Protein AF-A0A1Q7WZ15-F1 (afdb_monomer)

Sequence (185 aa):
MDFEGLIRQTSESVRSALEAAQRRAEEIVQEAEAEAERIRAAAEAKARERLDQVRQALEQLEAGLGGKSTPPESNPEPKAEPEQRKPEVPEPKPAPAKQAHGELSTDELIERVKEGGASSTPEVEPAAQNSNDGPRDDAGAARLVAMKLALDGTARDEARKQLAADYHVADLDSLLDEVYAKAGR

Solvent-accessible surface area (backbone atoms only — not comparable to full-atom values): 11686 Å² total; per-residue (Å²): 138,62,69,69,60,53,53,53,53,49,53,54,50,52,51,53,49,52,54,52,50,50,52,51,52,53,50,50,51,53,51,51,50,54,48,52,51,52,53,50,53,52,51,51,52,52,52,50,53,52,53,51,52,51,50,54,52,48,5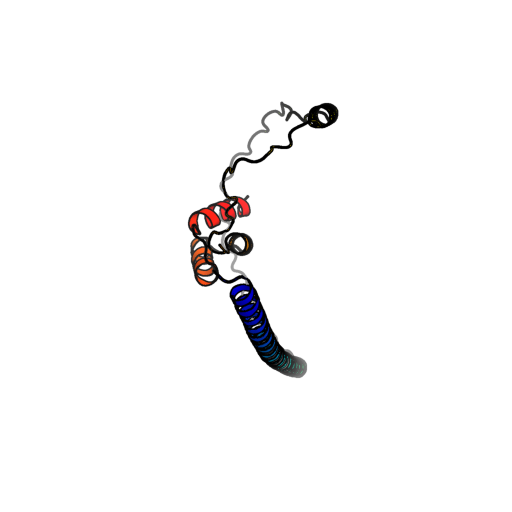3,52,50,52,50,54,70,71,42,76,88,70,78,83,87,72,80,76,74,80,76,82,71,80,84,76,78,76,80,84,74,80,80,80,75,86,75,82,92,80,80,80,80,82,71,76,50,74,67,61,57,53,51,54,58,66,72,68,72,74,88,80,87,81,80,94,73,94,75,72,81,86,66,81,79,55,79,88,56,38,48,68,61,45,50,55,52,48,41,50,38,41,71,73,66,51,52,71,73,57,50,49,56,54,40,66,74,78,37,60,48,97,59,57,68,62,54,49,52,58,39,46,64,58,60,76,104

Secondary structure (DSSP, 8-state):
--HHHHHHHHHHHHHHHHHHHHHHHHHHHHHHHHHHHHHHHHHHHHHHHHHHHHHHHHHHHHHHHHS---------------------PPPPPPPP---------HHHHHHHHHHT-S--PPPP---------S---THHHHHHHHHHHHHTT--HHHHHHHHHHH---TTHHHHHHHHHHHHT-

pLDDT: mean 77.71, std 20.61, range [39.16, 98.5]

Foldseek 3Di:
DDPVVVVVVVVVVVVVVVVVVVVVVVVVVVVVVVVVVVVVVVVVVVVVVVVVVVVVVVVVVVVVVVPPDDDPPDDPDPDPDDDPDDDDDDDDDDDDDDDDDPPPDPVNVVVVVVVPPDDDDDDDDDDDDPPPVDPPFCLVVLLVQLLVCLLVVHDLVVSLVVCVVPTHHPDSPVSNVVNNVVNVD

Radius of gyration: 33.64 Å; Cα contacts (8 Å, |Δi|>4): 49; chains: 1; bounding box: 71×44×101 Å

Structure (mmCIF, N/CA/C/O backbone):
data_AF-A0A1Q7WZ15-F1
#
_entry.id   AF-A0A1Q7WZ15-F1
#
loop_
_atom_site.group_PDB
_atom_site.id
_atom_site.type_symbol
_atom_site.label_atom_id
_atom_site.label_alt_id
_atom_site.label_comp_id
_atom_site.label_asym_id
_atom_site.label_entity_id
_atom_site.label_seq_id
_atom_site.pdbx_PDB_ins_code
_atom_site.Cartn_x
_atom_site.Cartn_y
_atom_site.Cartn_z
_atom_site.occupancy
_atom_site.B_iso_or_equiv
_atom_site.auth_seq_id
_atom_site.auth_comp_id
_atom_site.auth_asym_id
_atom_site.auth_atom_id
_atom_site.pdbx_PDB_model_num
ATOM 1 N N . MET A 1 1 ? 23.895 -4.781 -45.446 1.00 61.78 1 MET A N 1
ATOM 2 C CA . MET A 1 1 ? 23.121 -4.379 -44.254 1.00 61.78 1 MET A CA 1
ATOM 3 C C . MET A 1 1 ? 22.365 -3.142 -44.671 1.00 61.78 1 MET A C 1
ATOM 5 O O . MET A 1 1 ? 22.993 -2.107 -44.863 1.00 61.78 1 MET A O 1
ATOM 9 N N . ASP A 1 2 ? 21.068 -3.286 -44.921 1.00 87.75 2 ASP A N 1
ATOM 10 C CA . ASP A 1 2 ? 20.270 -2.251 -45.578 1.00 87.75 2 ASP A CA 1
ATOM 11 C C . ASP A 1 2 ? 19.627 -1.346 -44.525 1.00 87.75 2 ASP A C 1
ATOM 13 O O . ASP A 1 2 ? 18.864 -1.795 -43.669 1.00 87.75 2 ASP A O 1
ATOM 17 N N . PHE A 1 3 ? 19.968 -0.059 -44.573 1.00 85.25 3 PHE A N 1
ATOM 18 C CA . PHE A 1 3 ? 19.572 0.940 -43.576 1.00 85.25 3 PHE A CA 1
ATOM 19 C C . PHE A 1 3 ? 18.046 1.127 -43.489 1.00 85.25 3 PHE A C 1
ATOM 21 O O . PHE A 1 3 ? 17.495 1.287 -42.401 1.00 85.25 3 PHE A O 1
ATOM 28 N N . GLU A 1 4 ? 17.344 1.019 -44.618 1.00 90.50 4 GLU A N 1
ATOM 29 C CA . GLU A 1 4 ? 15.880 1.120 -44.672 1.00 90.50 4 GLU A CA 1
ATOM 30 C C . GLU A 1 4 ? 15.175 -0.038 -43.945 1.00 90.50 4 GLU A C 1
ATOM 32 O O . GLU A 1 4 ? 14.156 0.172 -43.283 1.00 90.50 4 GLU A O 1
ATOM 37 N N . GLY A 1 5 ? 15.741 -1.250 -43.997 1.00 92.62 5 GLY A N 1
ATOM 38 C CA . GLY A 1 5 ? 15.208 -2.408 -43.274 1.00 92.62 5 GLY A CA 1
ATOM 39 C C . GLY A 1 5 ? 15.290 -2.228 -41.759 1.00 92.62 5 GLY A C 1
ATOM 40 O O . GLY A 1 5 ? 14.339 -2.542 -41.040 1.00 92.62 5 GLY A O 1
ATOM 41 N N . LEU A 1 6 ? 16.388 -1.638 -41.278 1.00 92.75 6 LEU A N 1
ATOM 42 C CA . LEU A 1 6 ? 16.602 -1.395 -39.853 1.00 92.75 6 LEU A CA 1
ATOM 43 C C . LEU A 1 6 ? 15.626 -0.350 -39.293 1.00 92.75 6 LEU A C 1
ATOM 45 O O . LEU A 1 6 ? 15.086 -0.536 -38.201 1.00 92.75 6 LEU A O 1
ATOM 49 N N . ILE A 1 7 ? 15.347 0.722 -40.044 1.00 94.94 7 ILE A N 1
ATOM 50 C CA . ILE A 1 7 ? 14.369 1.747 -39.639 1.00 94.94 7 ILE A CA 1
ATOM 51 C C . ILE A 1 7 ? 12.967 1.142 -39.532 1.00 94.94 7 ILE A C 1
ATOM 53 O O . ILE A 1 7 ? 12.250 1.404 -38.560 1.00 94.94 7 ILE A O 1
ATOM 57 N N . ARG A 1 8 ? 12.574 0.302 -40.497 1.00 95.50 8 ARG A N 1
ATOM 58 C CA . ARG A 1 8 ? 11.264 -0.359 -40.480 1.00 95.50 8 ARG A CA 1
ATOM 59 C C . ARG A 1 8 ? 11.121 -1.302 -39.286 1.00 95.50 8 ARG A C 1
ATOM 61 O O . ARG A 1 8 ? 10.153 -1.184 -38.539 1.00 95.50 8 ARG A O 1
ATOM 68 N N . GLN A 1 9 ? 12.117 -2.153 -39.052 1.00 95.19 9 GLN A N 1
ATOM 69 C CA . GLN A 1 9 ? 12.139 -3.073 -37.913 1.00 95.19 9 GLN A CA 1
ATOM 70 C C . GLN A 1 9 ? 12.111 -2.333 -36.569 1.00 95.19 9 GLN A C 1
ATOM 72 O O . GLN A 1 9 ? 11.401 -2.732 -35.645 1.00 95.19 9 GLN A O 1
ATOM 77 N N . THR A 1 10 ? 12.850 -1.228 -36.460 1.00 96.00 10 THR A N 1
ATOM 78 C CA . THR A 1 10 ? 12.851 -0.395 -35.251 1.00 96.00 10 THR A CA 1
ATOM 79 C C . THR A 1 10 ? 11.476 0.234 -35.024 1.00 96.00 10 THR A C 1
ATOM 81 O O . THR A 1 10 ? 10.965 0.198 -33.909 1.00 96.00 10 THR A O 1
ATOM 84 N N . SER A 1 11 ? 10.829 0.740 -36.076 1.00 96.69 11 SER A N 1
ATOM 85 C CA . SER A 1 11 ? 9.486 1.333 -35.981 1.00 96.69 11 SER A CA 1
ATOM 86 C C . SER A 1 11 ? 8.430 0.309 -35.553 1.00 96.69 11 SER A C 1
ATOM 88 O O . SER A 1 11 ? 7.577 0.605 -34.716 1.00 96.69 11 SER A O 1
ATOM 90 N N . GLU A 1 12 ? 8.509 -0.910 -36.089 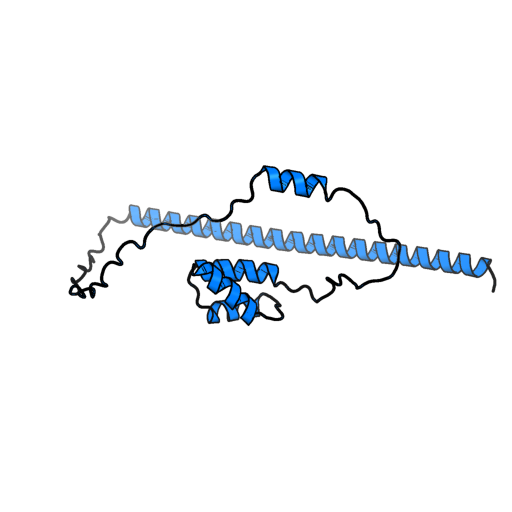1.00 97.00 12 GLU A N 1
ATOM 91 C CA . GLU A 1 12 ? 7.651 -2.032 -35.692 1.00 97.00 12 GLU A CA 1
ATOM 92 C C . GLU A 1 12 ? 7.902 -2.438 -34.231 1.00 97.00 12 GLU A C 1
ATOM 94 O O . GLU A 1 12 ? 6.951 -2.645 -33.477 1.00 97.00 12 GLU A O 1
ATOM 99 N N . SER A 1 13 ? 9.165 -2.449 -33.797 1.00 96.25 13 SER A N 1
ATOM 100 C CA . SER A 1 13 ? 9.537 -2.756 -32.410 1.00 96.25 13 SER A CA 1
ATOM 101 C C . SER A 1 13 ? 9.022 -1.700 -31.428 1.00 96.25 13 SER A C 1
ATOM 103 O O . SER A 1 13 ? 8.471 -2.049 -30.387 1.00 96.25 13 SER A O 1
ATOM 105 N N . VAL A 1 14 ? 9.132 -0.410 -31.769 1.00 97.81 14 VAL A N 1
ATOM 106 C CA . VAL A 1 14 ? 8.598 0.690 -30.948 1.00 97.81 14 VAL A CA 1
ATOM 107 C C . VAL A 1 14 ? 7.074 0.617 -30.867 1.00 97.81 14 VAL A C 1
ATOM 109 O O . VAL A 1 14 ? 6.519 0.758 -29.779 1.00 97.81 14 VAL A O 1
ATOM 112 N N . ARG A 1 15 ? 6.385 0.340 -31.983 1.00 97.38 15 ARG A N 1
ATOM 113 C CA . ARG A 1 15 ? 4.924 0.163 -31.979 1.00 97.38 15 ARG A CA 1
ATOM 114 C C . ARG A 1 15 ? 4.506 -1.006 -31.087 1.00 97.38 15 ARG A C 1
ATOM 116 O O . ARG A 1 15 ? 3.631 -0.837 -30.245 1.00 97.38 15 ARG A O 1
ATOM 123 N N . SER A 1 16 ? 5.165 -2.157 -31.217 1.00 97.88 16 SER A N 1
ATOM 124 C CA . SER A 1 16 ? 4.883 -3.322 -30.373 1.00 97.88 16 SER A CA 1
ATOM 125 C C . SER A 1 16 ? 5.146 -3.043 -28.891 1.00 97.88 16 SER A C 1
ATOM 127 O O . SER A 1 16 ? 4.374 -3.493 -28.045 1.00 97.88 16 SER A O 1
ATOM 129 N N . ALA A 1 17 ? 6.208 -2.303 -28.565 1.00 97.81 17 ALA A N 1
ATOM 130 C CA . ALA A 1 17 ? 6.515 -1.928 -27.189 1.00 97.81 17 ALA A CA 1
ATOM 131 C C . ALA A 1 17 ? 5.449 -0.990 -26.600 1.00 97.81 17 ALA A C 1
ATOM 133 O O . ALA A 1 17 ? 5.054 -1.174 -25.452 1.00 97.81 17 ALA A O 1
ATOM 134 N N . LEU A 1 18 ? 4.950 -0.029 -27.386 1.00 97.94 18 LEU A N 1
ATOM 135 C CA . LEU A 1 18 ? 3.866 0.871 -26.980 1.00 97.94 18 LEU A CA 1
ATOM 136 C C . LEU A 1 18 ? 2.557 0.115 -26.731 1.00 97.94 18 LEU A C 1
ATOM 138 O O . LEU A 1 18 ? 1.923 0.331 -25.704 1.00 97.94 18 LEU A O 1
ATOM 142 N N . GLU A 1 19 ? 2.179 -0.811 -27.614 1.00 98.06 19 GLU A N 1
ATOM 143 C CA . GLU A 1 19 ? 0.979 -1.638 -27.427 1.00 98.06 19 GLU A CA 1
ATOM 144 C C . GLU A 1 19 ? 1.087 -2.528 -26.179 1.00 98.06 19 GLU A C 1
ATOM 146 O O . GLU A 1 19 ? 0.133 -2.647 -25.410 1.00 98.06 19 GLU A O 1
ATOM 151 N N . ALA A 1 20 ? 2.260 -3.121 -25.938 1.00 97.56 20 ALA A N 1
ATOM 152 C CA . ALA A 1 20 ? 2.508 -3.911 -24.736 1.00 97.56 20 ALA A CA 1
ATOM 153 C C . ALA A 1 20 ? 2.482 -3.050 -23.463 1.00 97.56 20 ALA A C 1
ATOM 155 O O . ALA A 1 20 ? 1.929 -3.469 -22.446 1.00 97.56 20 ALA A O 1
ATOM 156 N N . ALA A 1 21 ? 3.055 -1.845 -23.513 1.00 97.56 21 ALA A N 1
ATOM 157 C CA . ALA A 1 21 ? 3.029 -0.902 -22.402 1.00 97.56 21 ALA A CA 1
ATOM 158 C C . ALA A 1 21 ? 1.601 -0.435 -22.089 1.00 97.56 21 ALA A C 1
ATOM 160 O O . ALA A 1 21 ? 1.227 -0.384 -20.921 1.00 97.56 21 ALA A O 1
ATOM 161 N N . GLN A 1 22 ? 0.791 -0.157 -23.115 1.00 98.00 22 GLN A N 1
ATOM 162 C CA . GLN A 1 22 ? -0.604 0.238 -22.942 1.00 98.00 22 GLN A CA 1
ATOM 163 C C . GLN A 1 22 ? -1.431 -0.881 -22.299 1.00 98.00 22 GLN A C 1
ATOM 165 O O . GLN A 1 22 ? -2.118 -0.625 -21.316 1.00 98.00 22 GLN A O 1
ATOM 170 N N . ARG A 1 23 ? -1.315 -2.125 -22.785 1.00 98.25 23 ARG A N 1
ATOM 171 C CA . ARG A 1 23 ? -2.022 -3.268 -22.178 1.00 98.25 23 ARG A CA 1
ATOM 172 C C . ARG A 1 23 ? -1.654 -3.454 -20.712 1.00 98.25 23 ARG A C 1
ATOM 174 O O . ARG A 1 23 ? -2.535 -3.605 -19.879 1.00 98.25 23 ARG A O 1
ATOM 181 N N . ARG A 1 24 ? -0.363 -3.366 -20.383 1.00 97.69 24 ARG A N 1
ATOM 182 C CA . ARG A 1 24 ? 0.087 -3.438 -18.986 1.00 97.69 24 ARG A CA 1
ATOM 183 C C . ARG A 1 24 ? -0.463 -2.298 -18.140 1.00 97.69 24 ARG A C 1
ATOM 185 O O . ARG A 1 24 ? -0.822 -2.523 -16.994 1.00 97.69 24 ARG A O 1
ATOM 192 N N . ALA A 1 25 ? -0.524 -1.081 -18.676 1.00 98.12 25 ALA A N 1
ATOM 193 C CA . ALA A 1 25 ? -1.105 0.045 -17.953 1.00 98.12 25 ALA A CA 1
ATOM 194 C C . ALA A 1 25 ? -2.599 -0.183 -17.669 1.00 98.12 25 ALA A C 1
ATOM 196 O O . ALA A 1 25 ? -3.048 0.063 -16.554 1.00 98.12 25 ALA A O 1
ATOM 197 N N . GLU A 1 26 ? -3.348 -0.698 -18.645 1.00 98.25 26 GLU A N 1
ATOM 198 C CA . GLU A 1 26 ? -4.762 -1.050 -18.482 1.00 98.25 26 GLU A CA 1
ATOM 199 C C . GLU A 1 26 ? -4.959 -2.170 -17.449 1.00 98.25 26 GLU A C 1
ATOM 201 O O . GLU A 1 26 ? -5.846 -2.068 -16.606 1.00 98.25 26 GLU A O 1
ATOM 206 N N . GLU A 1 27 ? -4.108 -3.198 -17.462 1.00 98.31 27 GLU A N 1
ATOM 207 C CA . GLU A 1 27 ? -4.112 -4.275 -16.463 1.00 98.31 27 GLU A CA 1
ATOM 208 C C . GLU A 1 27 ? -3.846 -3.742 -15.049 1.00 98.31 27 GLU A C 1
ATOM 210 O O . GLU A 1 27 ? -4.591 -4.064 -14.127 1.00 98.31 27 GLU A O 1
ATOM 215 N N . ILE A 1 28 ? -2.842 -2.873 -14.882 1.00 98.38 28 ILE A N 1
ATOM 216 C CA . ILE A 1 28 ? -2.510 -2.266 -13.584 1.00 98.38 28 ILE A CA 1
ATOM 217 C C . ILE A 1 28 ? -3.679 -1.432 -13.056 1.00 98.38 28 ILE A C 1
ATOM 219 O O . ILE A 1 28 ? -3.994 -1.502 -11.870 1.00 98.38 28 ILE A O 1
ATOM 223 N N . VAL A 1 29 ? -4.329 -0.640 -13.915 1.00 98.44 29 VAL A N 1
ATOM 224 C CA . VAL A 1 29 ? -5.491 0.163 -13.506 1.00 98.44 29 VAL A CA 1
ATOM 225 C C . VAL A 1 29 ? -6.642 -0.742 -13.075 1.00 98.44 29 VAL A C 1
ATOM 227 O O . VAL A 1 29 ? -7.203 -0.524 -12.006 1.00 98.44 29 VAL A O 1
ATOM 230 N N . GLN A 1 30 ? -6.952 -1.787 -13.845 1.00 98.38 30 GLN A N 1
ATOM 231 C CA . GLN A 1 30 ? -8.015 -2.734 -13.492 1.00 98.38 30 GLN A CA 1
ATOM 232 C C . GLN A 1 30 ? -7.729 -3.465 -12.176 1.00 98.38 30 GLN A C 1
ATOM 234 O O . GLN A 1 30 ? -8.629 -3.637 -11.353 1.00 98.38 30 GLN A O 1
ATOM 239 N N . GLU A 1 31 ? -6.484 -3.886 -11.955 1.00 98.12 31 GLU A N 1
ATOM 240 C CA . GLU A 1 31 ? -6.075 -4.532 -10.708 1.00 98.12 31 GLU A CA 1
ATOM 241 C C . GLU A 1 31 ? -6.195 -3.574 -9.519 1.00 98.12 31 GLU A C 1
ATOM 243 O O . GLU A 1 31 ? -6.790 -3.932 -8.500 1.00 98.12 31 GLU A O 1
ATOM 248 N N . ALA A 1 32 ? -5.712 -2.339 -9.670 1.00 98.31 32 ALA A N 1
ATOM 249 C CA . ALA A 1 32 ? -5.789 -1.317 -8.633 1.00 98.31 32 ALA A CA 1
ATOM 250 C C . ALA A 1 32 ? -7.240 -0.944 -8.290 1.00 98.31 32 ALA A C 1
ATOM 252 O O . ALA A 1 32 ? -7.570 -0.765 -7.117 1.00 98.31 32 ALA A O 1
ATOM 253 N N . GLU A 1 33 ? -8.122 -0.849 -9.286 1.00 98.38 33 GLU A N 1
ATOM 254 C CA . GLU A 1 33 ? -9.552 -0.608 -9.073 1.00 98.38 33 GLU A CA 1
ATOM 255 C C . GLU A 1 33 ? -10.205 -1.771 -8.319 1.00 98.38 33 GLU A C 1
ATOM 257 O O . GLU A 1 33 ? -10.870 -1.553 -7.303 1.00 98.38 33 GLU A O 1
ATOM 262 N N . ALA A 1 34 ? -9.952 -3.011 -8.744 1.00 98.44 34 ALA A N 1
ATOM 263 C CA . ALA A 1 34 ? -10.471 -4.195 -8.068 1.00 98.44 34 ALA A CA 1
ATOM 264 C C . ALA A 1 34 ? -9.960 -4.306 -6.620 1.00 98.44 34 ALA A C 1
ATOM 266 O O . ALA A 1 34 ? -10.704 -4.695 -5.716 1.00 98.44 34 ALA A O 1
ATOM 267 N N . GLU A 1 35 ? -8.698 -3.962 -6.369 1.00 98.25 35 GLU A N 1
ATOM 268 C CA . GLU A 1 35 ? -8.135 -3.929 -5.022 1.00 98.25 35 GLU A CA 1
ATOM 269 C C . GLU A 1 35 ? -8.759 -2.814 -4.173 1.00 98.25 35 GLU A C 1
ATOM 271 O O . GLU A 1 35 ? -9.164 -3.062 -3.033 1.00 98.25 35 GLU A O 1
ATOM 276 N N . ALA A 1 36 ? -8.921 -1.611 -4.727 1.00 98.31 36 ALA A N 1
ATOM 277 C CA . ALA A 1 36 ? -9.569 -0.497 -4.042 1.00 98.31 36 ALA A CA 1
ATOM 278 C C . ALA A 1 36 ? -11.012 -0.838 -3.637 1.00 98.31 36 ALA A C 1
ATOM 280 O O . ALA A 1 36 ? -11.431 -0.532 -2.514 1.00 98.31 36 ALA A O 1
ATOM 281 N N . GLU A 1 37 ? -11.760 -1.520 -4.507 1.00 98.50 37 GLU A N 1
ATOM 282 C CA . GLU A 1 37 ? -13.099 -2.023 -4.194 1.00 98.50 37 GLU A CA 1
ATOM 283 C C . GLU A 1 37 ? -13.077 -3.040 -3.050 1.00 98.50 37 GLU A C 1
ATOM 285 O O . GLU A 1 37 ? -13.878 -2.933 -2.117 1.00 98.50 37 GLU A O 1
ATOM 290 N N . ARG A 1 38 ? -12.129 -3.987 -3.057 1.00 98.31 38 ARG A N 1
ATOM 291 C CA . ARG A 1 38 ? -11.975 -4.968 -1.968 1.00 98.31 38 ARG A CA 1
ATOM 292 C C . ARG A 1 38 ? -11.656 -4.295 -0.638 1.00 98.31 38 ARG A C 1
ATOM 294 O O . ARG A 1 38 ? -12.259 -4.641 0.378 1.00 98.31 38 ARG A O 1
ATOM 301 N N . ILE A 1 39 ? -10.740 -3.327 -0.633 1.00 98.44 39 ILE A N 1
ATOM 302 C CA . ILE A 1 39 ? -10.366 -2.582 0.574 1.00 98.44 39 ILE A CA 1
ATOM 303 C C . ILE A 1 39 ? -11.569 -1.801 1.100 1.00 98.44 39 ILE A C 1
ATOM 305 O O . ILE A 1 39 ? -11.859 -1.867 2.296 1.00 98.44 39 ILE A O 1
ATOM 309 N N . ARG A 1 40 ? -12.303 -1.104 0.221 1.00 98.25 40 ARG A N 1
ATOM 310 C CA . ARG A 1 40 ? -13.512 -0.370 0.609 1.00 98.25 40 ARG A CA 1
ATOM 311 C C . ARG A 1 40 ? -14.556 -1.310 1.204 1.00 98.25 40 ARG A C 1
ATOM 313 O O . ARG A 1 40 ? -15.037 -1.049 2.303 1.00 98.25 40 ARG A O 1
ATOM 320 N N . ALA A 1 41 ? -14.861 -2.419 0.535 1.00 98.44 41 ALA A N 1
ATOM 321 C CA . ALA A 1 41 ? -15.838 -3.392 1.017 1.00 98.44 41 ALA A CA 1
ATOM 322 C C . ALA A 1 41 ? -15.444 -3.971 2.388 1.00 98.44 41 ALA A C 1
ATOM 324 O O . ALA A 1 41 ? -16.276 -4.060 3.292 1.00 98.44 41 ALA A O 1
ATOM 325 N N . ALA A 1 42 ? -14.165 -4.306 2.581 1.00 98.25 42 ALA A N 1
ATOM 326 C CA . ALA A 1 42 ? -13.659 -4.803 3.857 1.00 98.25 42 ALA A CA 1
ATOM 327 C C . ALA A 1 42 ? -13.714 -3.737 4.965 1.00 98.25 42 ALA A C 1
ATOM 329 O O . ALA A 1 42 ? -14.064 -4.046 6.106 1.00 98.25 42 ALA A O 1
ATOM 330 N N . ALA A 1 43 ? -13.385 -2.483 4.646 1.00 98.25 43 ALA A N 1
ATOM 331 C CA . ALA A 1 43 ? -13.471 -1.370 5.586 1.00 98.25 43 ALA A CA 1
ATOM 332 C C . ALA A 1 43 ? -14.923 -1.097 6.001 1.00 98.25 43 ALA A C 1
ATOM 334 O O . ALA A 1 43 ? -15.201 -0.941 7.190 1.00 98.25 43 ALA A O 1
ATOM 335 N N . GLU A 1 44 ? -15.859 -1.109 5.051 1.00 98.50 44 GLU A N 1
ATOM 336 C CA . GLU A 1 44 ? -17.287 -0.951 5.324 1.00 98.50 44 GLU A CA 1
ATOM 337 C C . GLU A 1 44 ? -17.839 -2.095 6.180 1.00 98.50 44 GLU A C 1
ATOM 339 O O . GLU A 1 44 ? -18.589 -1.844 7.124 1.00 98.50 44 GLU A O 1
ATOM 344 N N . ALA A 1 45 ? -17.444 -3.340 5.905 1.00 98.31 45 ALA A N 1
ATOM 345 C CA . ALA A 1 45 ? -17.837 -4.488 6.718 1.00 98.31 45 ALA A CA 1
ATOM 346 C C . ALA A 1 45 ? -17.360 -4.339 8.173 1.00 98.31 45 ALA A C 1
ATOM 348 O O . ALA A 1 45 ? -18.159 -4.467 9.100 1.00 98.31 45 ALA A O 1
ATOM 349 N N . LYS A 1 46 ? -16.088 -3.971 8.375 1.00 98.38 46 LYS A N 1
ATOM 350 C CA . LYS A 1 46 ? -15.530 -3.705 9.712 1.00 98.38 46 LYS A CA 1
ATOM 351 C C . LYS A 1 46 ? -16.224 -2.533 10.406 1.00 98.38 46 LYS A C 1
ATOM 353 O O . LYS A 1 46 ? -16.473 -2.592 11.606 1.00 98.38 46 LYS A O 1
ATOM 358 N N . ALA A 1 47 ? -16.551 -1.468 9.675 1.00 98.19 47 ALA A N 1
ATOM 359 C CA . ALA A 1 47 ? -17.272 -0.326 10.232 1.00 98.19 47 ALA A CA 1
ATOM 360 C C . ALA A 1 47 ? -18.670 -0.732 10.724 1.00 98.19 47 ALA A C 1
ATOM 362 O O . ALA A 1 47 ? -19.071 -0.332 11.816 1.00 98.19 47 ALA A O 1
ATOM 363 N N . ARG A 1 48 ? -19.386 -1.567 9.961 1.00 98.44 48 ARG A N 1
ATOM 364 C CA . ARG A 1 48 ? -20.689 -2.113 10.373 1.00 98.44 48 ARG A CA 1
ATOM 365 C C . ARG A 1 48 ? -20.565 -2.980 11.621 1.00 98.44 48 ARG A C 1
ATOM 367 O O . ARG A 1 48 ? -21.295 -2.748 12.576 1.00 98.44 48 ARG A O 1
ATOM 374 N N . GLU A 1 49 ? -19.585 -3.879 11.658 1.00 98.38 49 GLU A N 1
ATOM 375 C CA . GLU A 1 49 ? -19.318 -4.713 12.835 1.00 98.38 49 GLU A CA 1
ATOM 376 C C . GLU A 1 49 ? -19.062 -3.862 14.090 1.00 98.38 49 GLU A C 1
ATOM 378 O O . GLU A 1 49 ? -19.634 -4.117 15.147 1.00 98.38 49 GLU A O 1
ATOM 383 N N . ARG A 1 50 ? -18.255 -2.799 13.974 1.00 98.19 50 ARG A N 1
ATOM 384 C CA . ARG A 1 50 ? -18.004 -1.865 15.082 1.00 98.19 50 ARG A CA 1
ATOM 385 C C . ARG A 1 50 ? -19.276 -1.166 15.553 1.00 98.19 50 ARG A C 1
ATOM 387 O O . ARG A 1 50 ? -19.467 -1.023 16.757 1.00 98.19 50 ARG A O 1
ATOM 394 N N . LEU A 1 51 ? -20.141 -0.736 14.635 1.00 98.31 51 LEU A N 1
ATOM 395 C CA . LEU A 1 51 ? -21.419 -0.119 14.997 1.00 98.31 51 LEU A CA 1
ATOM 396 C C . LEU A 1 51 ? -22.333 -1.105 15.731 1.00 98.31 51 LEU A C 1
ATOM 398 O O . LEU A 1 51 ? -22.978 -0.721 16.705 1.00 98.31 51 LEU A O 1
ATOM 402 N N . ASP A 1 52 ? -22.356 -2.367 15.309 1.00 98.25 52 ASP A N 1
ATOM 403 C CA . ASP A 1 52 ? -23.154 -3.401 15.967 1.00 98.25 52 ASP A CA 1
ATOM 404 C C . ASP A 1 52 ? -22.600 -3.746 17.358 1.00 98.25 52 ASP A C 1
ATOM 406 O O . ASP A 1 52 ? -23.371 -3.838 18.313 1.00 98.25 52 ASP A O 1
ATOM 410 N N . GLN A 1 53 ? -21.274 -3.810 17.524 1.00 97.75 53 GLN A N 1
ATOM 411 C CA . GLN A 1 53 ? -20.630 -3.947 18.839 1.00 97.75 53 GLN A CA 1
ATOM 412 C C . GLN A 1 53 ? -20.991 -2.786 19.777 1.00 97.75 53 GLN A C 1
ATOM 414 O O . GLN A 1 53 ? -21.306 -3.006 20.946 1.00 97.75 53 GLN A O 1
ATOM 419 N N . VAL A 1 54 ? -20.970 -1.545 19.276 1.00 98.31 54 VAL A N 1
ATOM 420 C CA . VAL A 1 54 ? -21.331 -0.358 20.069 1.00 98.31 54 VAL A CA 1
ATOM 421 C C . VAL A 1 54 ? -22.800 -0.402 20.488 1.00 98.31 54 VAL A C 1
ATOM 423 O O . VAL A 1 54 ? -23.104 -0.108 21.642 1.00 98.31 54 VAL A O 1
ATOM 426 N N . ARG A 1 55 ? -23.708 -0.807 19.590 1.00 97.81 55 ARG A N 1
ATOM 427 C CA . ARG A 1 55 ? -25.131 -0.989 19.924 1.00 97.81 55 ARG A CA 1
ATOM 428 C C . ARG A 1 55 ? -25.322 -2.032 21.020 1.00 97.81 55 ARG A C 1
ATOM 430 O O . ARG A 1 55 ? -25.984 -1.746 22.009 1.00 97.81 55 ARG A O 1
ATOM 437 N N . GLN A 1 56 ? -24.681 -3.192 20.894 1.00 97.69 56 GLN A N 1
ATOM 438 C CA . GLN A 1 56 ? -24.748 -4.247 21.909 1.00 97.69 56 GLN A CA 1
ATOM 439 C C . GLN A 1 56 ? -24.188 -3.793 23.262 1.00 97.69 56 GLN A C 1
ATOM 441 O O . GLN A 1 56 ? -24.756 -4.112 24.304 1.00 97.69 56 GLN A O 1
ATOM 446 N N . ALA A 1 57 ? -23.079 -3.051 23.264 1.00 97.12 57 ALA A N 1
ATOM 447 C CA . ALA A 1 57 ? -22.501 -2.511 24.490 1.00 97.12 57 ALA A CA 1
ATOM 448 C C . ALA A 1 57 ? -23.432 -1.484 25.156 1.00 97.12 57 ALA A C 1
ATOM 450 O O . ALA A 1 57 ? -23.555 -1.473 26.381 1.00 97.12 57 ALA A O 1
ATOM 451 N N . LEU A 1 58 ? -24.114 -0.654 24.359 1.00 97.00 58 LEU A N 1
ATOM 452 C CA . LEU A 1 58 ? -25.105 0.294 24.860 1.00 97.00 58 LEU A CA 1
ATOM 453 C C . LEU A 1 58 ? -26.304 -0.431 25.482 1.00 97.00 58 LEU A C 1
ATOM 455 O O . LEU A 1 58 ? -26.664 -0.121 26.611 1.00 97.00 58 LEU A O 1
ATOM 459 N N . GLU A 1 59 ? -26.859 -1.437 24.803 1.00 95.81 59 GLU A N 1
ATOM 460 C CA . GLU A 1 59 ? -27.964 -2.252 25.329 1.00 95.81 59 GLU A CA 1
ATOM 461 C C . GLU A 1 59 ? -27.587 -2.948 26.649 1.00 95.81 59 GLU A C 1
ATOM 463 O O . GLU A 1 59 ? -28.379 -2.973 27.591 1.00 95.81 59 GLU A O 1
ATOM 468 N N . GLN A 1 60 ? -26.361 -3.472 26.760 1.00 94.69 60 GLN A N 1
ATOM 469 C CA . GLN A 1 60 ? -25.856 -4.068 28.003 1.00 94.69 60 GLN A CA 1
ATOM 470 C C . GLN A 1 60 ? -25.731 -3.041 29.133 1.00 94.69 60 GLN A C 1
ATOM 472 O O . GLN A 1 60 ? -26.071 -3.345 30.278 1.00 94.69 60 GLN A O 1
ATOM 477 N N . LEU A 1 61 ? -25.262 -1.829 28.827 1.00 95.06 61 LEU A N 1
ATOM 478 C CA . LEU A 1 61 ? -25.158 -0.752 29.807 1.00 95.06 61 LEU A CA 1
ATOM 479 C C . LEU A 1 61 ? -26.543 -0.278 30.260 1.00 95.06 61 LEU A C 1
ATOM 481 O O . LEU A 1 61 ? -26.765 -0.111 31.456 1.00 95.06 61 LEU A O 1
ATOM 485 N N . GLU A 1 62 ? -27.488 -0.112 29.336 1.00 91.62 62 GLU A N 1
ATOM 486 C CA . GLU A 1 62 ? -28.878 0.238 29.644 1.00 91.62 62 GLU A CA 1
ATOM 487 C C . GLU A 1 62 ? -29.555 -0.844 30.495 1.00 91.62 62 GLU A C 1
ATOM 489 O O . GLU A 1 62 ? -30.203 -0.529 31.496 1.00 91.62 62 GLU A O 1
ATOM 494 N N . ALA A 1 63 ? -29.343 -2.122 30.171 1.00 91.00 63 ALA A N 1
ATOM 495 C CA . ALA A 1 63 ? -29.828 -3.238 30.976 1.00 91.00 63 ALA A CA 1
ATOM 496 C C . ALA A 1 63 ? -29.183 -3.271 32.373 1.00 91.00 63 ALA A C 1
ATOM 498 O O . ALA A 1 63 ? -29.875 -3.514 33.362 1.00 91.00 63 ALA A O 1
ATOM 499 N N . GLY A 1 64 ? -27.881 -2.983 32.476 1.00 88.06 64 GLY A N 1
ATOM 500 C CA . GLY A 1 64 ? -27.153 -2.898 33.746 1.00 88.06 64 GLY A CA 1
ATOM 501 C C . GLY A 1 64 ? -27.537 -1.690 34.606 1.00 88.06 64 GLY A C 1
ATOM 502 O O . GLY A 1 64 ? -27.481 -1.770 35.828 1.00 88.06 64 GLY A O 1
ATOM 503 N N . LEU A 1 65 ? -27.968 -0.585 33.992 1.00 82.81 65 LEU A N 1
ATOM 504 C CA . LEU A 1 65 ? -28.483 0.601 34.686 1.00 82.81 65 LEU A CA 1
ATOM 505 C C . LEU A 1 65 ? -29.960 0.442 35.092 1.00 82.81 65 LEU A C 1
ATOM 507 O O . LEU A 1 65 ? -30.382 0.997 36.106 1.00 82.81 65 LEU A O 1
ATOM 511 N N . GLY A 1 66 ? -30.749 -0.315 34.319 1.00 71.31 66 GLY A N 1
ATOM 512 C CA . GLY A 1 66 ? -32.148 -0.646 34.624 1.00 71.31 66 GLY A CA 1
ATOM 513 C C . GLY A 1 66 ? -32.312 -1.814 35.606 1.00 71.31 66 GLY A C 1
ATOM 514 O O . GLY A 1 66 ? -33.319 -1.906 36.315 1.00 71.31 66 GLY A O 1
ATOM 515 N N . GLY A 1 67 ? -31.316 -2.696 35.689 1.00 59.47 67 GLY A N 1
ATOM 516 C CA . GLY A 1 67 ? -31.208 -3.747 36.692 1.00 59.47 67 GLY A CA 1
ATOM 517 C C . GLY A 1 67 ? -30.572 -3.200 37.963 1.00 59.47 67 GLY A C 1
ATOM 518 O O . GLY A 1 67 ? -29.367 -3.011 38.011 1.00 59.47 67 GLY A O 1
ATOM 519 N N . LYS A 1 68 ? -31.392 -2.944 38.989 1.00 52.84 68 LYS A N 1
ATOM 520 C CA . LYS A 1 68 ? -30.994 -2.569 40.361 1.00 52.84 68 LYS A CA 1
ATOM 521 C C . LYS A 1 68 ? -29.581 -3.059 40.709 1.00 52.84 68 LYS A C 1
ATOM 523 O O . LYS A 1 68 ? -29.382 -4.262 40.852 1.00 52.84 68 LYS A O 1
ATOM 528 N N . SER A 1 69 ? -28.649 -2.122 40.885 1.00 49.81 69 SER A N 1
ATOM 529 C CA . SER A 1 69 ? -27.292 -2.367 41.368 1.00 49.81 69 SER A CA 1
ATOM 530 C C . SER A 1 69 ? -27.314 -3.224 42.635 1.00 49.81 69 SER A C 1
ATOM 532 O O . SER A 1 69 ? -27.496 -2.715 43.738 1.00 49.81 69 SER A O 1
ATOM 534 N N . THR A 1 70 ? -27.120 -4.529 42.492 1.00 50.94 70 THR A N 1
ATOM 535 C CA . THR A 1 70 ? -26.574 -5.361 43.560 1.00 50.94 70 THR A CA 1
ATOM 536 C C . THR A 1 70 ? -25.070 -5.416 43.325 1.00 50.94 70 THR A C 1
ATOM 538 O O . THR A 1 70 ? -24.647 -5.997 42.322 1.00 50.94 70 THR A O 1
ATOM 541 N N . PRO A 1 71 ? -24.256 -4.786 44.186 1.00 51.81 71 PRO A N 1
ATOM 542 C CA . PRO A 1 71 ? -22.810 -4.918 44.113 1.00 51.81 71 PRO A CA 1
ATOM 543 C C . PRO A 1 71 ? -22.432 -6.399 44.249 1.00 51.81 71 PRO A C 1
ATOM 545 O O . PRO A 1 71 ? -22.922 -7.051 45.175 1.00 51.81 71 PRO A O 1
ATOM 548 N N . PRO A 1 72 ? -21.563 -6.956 43.390 1.00 51.44 72 PRO A N 1
ATOM 549 C CA . PRO A 1 72 ? -20.837 -8.155 43.762 1.00 51.44 72 PRO A CA 1
ATOM 550 C C . PRO A 1 72 ? -19.894 -7.773 44.910 1.00 51.44 72 PRO A C 1
ATOM 552 O O . PRO A 1 72 ? -18.836 -7.180 44.710 1.00 51.44 72 PRO A O 1
ATOM 555 N N . GLU A 1 73 ? -20.316 -8.068 46.138 1.00 53.41 73 GLU A N 1
ATOM 556 C CA . GLU A 1 73 ? -19.458 -8.060 47.316 1.00 53.41 73 GLU A CA 1
ATOM 557 C C . GLU A 1 73 ? -18.429 -9.182 47.148 1.00 53.41 73 GLU A C 1
ATOM 559 O O . GLU A 1 73 ? -18.665 -10.354 47.427 1.00 53.41 73 GLU A O 1
ATOM 564 N N . SER A 1 74 ? -17.290 -8.833 46.568 1.00 51.84 74 SER A N 1
ATOM 565 C CA . SER A 1 74 ? -16.069 -9.631 46.590 1.00 51.84 74 SER A CA 1
ATOM 566 C C . SER A 1 74 ? -14.907 -8.656 46.549 1.00 51.84 74 SER A C 1
ATOM 568 O O . SER A 1 74 ? -14.257 -8.454 45.529 1.00 51.84 74 SER A O 1
ATOM 570 N N . ASN A 1 75 ? -14.706 -8.000 47.688 1.00 48.66 75 ASN A N 1
ATOM 571 C CA . ASN A 1 75 ? -13.424 -7.438 48.067 1.00 48.66 75 ASN A CA 1
ATOM 572 C C . ASN A 1 75 ? -12.591 -8.605 48.620 1.00 48.66 75 ASN A C 1
ATOM 574 O O . ASN A 1 75 ? -12.838 -9.009 49.759 1.00 48.66 75 ASN A O 1
ATOM 578 N N . PRO A 1 76 ? -11.657 -9.208 47.864 1.00 55.47 76 PRO A N 1
ATOM 579 C CA . PRO A 1 76 ? -10.640 -10.005 48.513 1.00 55.47 76 PRO A CA 1
ATOM 580 C C . PRO A 1 76 ? -9.758 -9.013 49.271 1.00 55.47 76 PRO A C 1
ATOM 582 O O . PRO A 1 76 ? -8.995 -8.261 48.667 1.00 55.47 76 PRO A O 1
ATOM 585 N N . GLU A 1 77 ? -9.898 -8.984 50.596 1.00 52.09 77 GLU A N 1
ATOM 586 C CA . GLU A 1 77 ? -8.904 -8.374 51.472 1.00 52.09 77 GLU A CA 1
ATOM 587 C C . GLU A 1 77 ? -7.513 -8.829 51.000 1.00 52.09 77 GLU A C 1
ATOM 589 O O . GLU A 1 77 ? -7.257 -10.041 50.946 1.00 52.09 77 GLU A O 1
ATOM 594 N N . PRO A 1 78 ? -6.604 -7.911 50.624 1.00 53.81 78 PRO A N 1
ATOM 595 C CA . PRO A 1 78 ? -5.233 -8.291 50.368 1.00 53.81 78 PRO A CA 1
ATOM 596 C C . PRO A 1 78 ? -4.662 -8.772 51.699 1.00 53.81 78 PRO A C 1
ATOM 598 O O . PRO A 1 78 ? -4.379 -7.982 52.600 1.00 53.81 78 PRO A O 1
ATOM 601 N N . LYS A 1 79 ? -4.538 -10.097 51.838 1.00 51.09 79 LYS A N 1
ATOM 602 C CA . LYS A 1 79 ? -3.728 -10.727 52.878 1.00 51.09 79 LYS A CA 1
ATOM 603 C C . LYS A 1 79 ? -2.367 -10.045 52.841 1.00 51.09 79 LYS A C 1
ATOM 605 O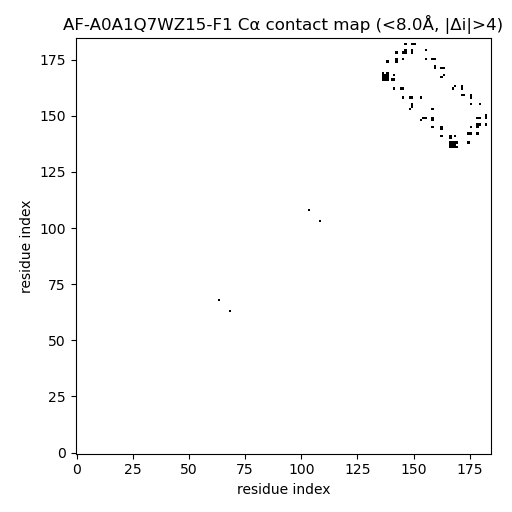 O . LYS A 1 79 ? -1.647 -10.166 51.855 1.00 51.09 79 LYS A O 1
ATOM 610 N N . ALA A 1 80 ? -2.060 -9.319 53.910 1.00 49.56 80 ALA A N 1
ATOM 611 C CA . ALA A 1 80 ? -0.745 -8.774 54.171 1.00 49.56 80 ALA A CA 1
ATOM 612 C C . ALA A 1 80 ? 0.271 -9.924 54.138 1.00 49.56 80 ALA A C 1
ATOM 614 O O . ALA A 1 80 ? 0.362 -10.725 55.070 1.00 49.56 80 ALA A O 1
ATOM 615 N N . GLU A 1 81 ? 0.979 -10.037 53.020 1.00 51.09 81 GLU A N 1
ATOM 616 C CA . GLU A 1 81 ? 2.141 -10.898 52.887 1.00 51.09 81 GLU A CA 1
ATOM 617 C C . GLU A 1 81 ? 3.305 -10.221 53.637 1.00 51.09 81 GLU A C 1
ATOM 619 O O . GLU A 1 81 ? 3.457 -8.998 53.540 1.00 51.09 81 GLU A O 1
ATOM 624 N N . PRO A 1 82 ? 4.078 -10.952 54.459 1.00 52.62 82 PRO A N 1
ATOM 625 C CA . PRO A 1 82 ? 5.044 -10.351 55.372 1.00 52.62 82 PRO A CA 1
ATOM 626 C C . PRO A 1 82 ? 6.134 -9.594 54.614 1.00 52.62 82 PRO A C 1
ATOM 628 O O . PRO A 1 82 ? 6.665 -10.097 53.625 1.00 52.62 82 PRO A O 1
ATOM 631 N N . GLU A 1 83 ? 6.508 -8.417 55.123 1.00 50.94 83 GLU A N 1
ATOM 632 C CA . GLU A 1 83 ? 7.641 -7.622 54.651 1.00 50.94 83 GLU A CA 1
ATOM 633 C C . GLU A 1 83 ? 8.897 -8.494 54.477 1.00 50.94 83 GLU A C 1
ATOM 635 O O . GLU A 1 83 ? 9.571 -8.866 55.444 1.00 50.94 83 GLU A O 1
ATOM 640 N N . GLN A 1 84 ? 9.252 -8.798 53.226 1.00 48.94 84 GLN A N 1
ATOM 641 C CA . GLN A 1 84 ? 10.610 -9.211 52.902 1.00 48.94 84 GLN A CA 1
ATOM 642 C C . GLN A 1 84 ? 11.532 -8.044 53.254 1.00 48.94 84 GLN A C 1
ATOM 644 O O . GLN A 1 84 ? 11.544 -7.008 52.588 1.00 48.94 84 GLN A O 1
ATOM 649 N N . ARG A 1 85 ? 12.304 -8.209 54.331 1.00 50.22 85 ARG A N 1
ATOM 650 C CA . ARG A 1 85 ? 13.402 -7.308 54.679 1.00 50.22 85 ARG A CA 1
ATOM 651 C C . ARG A 1 85 ? 14.329 -7.175 53.472 1.00 50.22 85 ARG A C 1
ATOM 653 O O . ARG A 1 85 ? 15.002 -8.134 53.099 1.00 50.22 85 ARG A O 1
ATOM 660 N N . LYS A 1 86 ? 14.383 -5.975 52.893 1.00 51.81 86 LYS A N 1
ATOM 661 C CA . LYS A 1 86 ? 15.461 -5.562 51.991 1.00 51.81 86 LYS A CA 1
ATOM 662 C C . LYS A 1 86 ? 16.805 -5.789 52.704 1.00 51.81 86 LYS A C 1
ATOM 664 O O . LYS A 1 86 ? 16.949 -5.321 53.834 1.00 51.81 86 LYS A O 1
ATOM 669 N N . PRO A 1 87 ? 17.798 -6.449 52.087 1.00 56.81 87 PRO A N 1
ATOM 670 C CA . PRO A 1 87 ? 19.175 -6.245 52.500 1.00 56.81 87 PRO A CA 1
ATOM 671 C C . PRO A 1 87 ? 19.547 -4.787 52.197 1.00 56.81 87 PRO A C 1
ATOM 673 O O . PRO A 1 87 ? 19.424 -4.335 51.058 1.00 56.81 87 PRO A O 1
ATOM 676 N N . GLU A 1 88 ? 19.958 -4.041 53.222 1.00 52.19 88 GLU A N 1
ATOM 677 C CA . GLU A 1 88 ? 20.597 -2.735 53.066 1.00 52.19 88 GLU A CA 1
ATOM 678 C C . GLU A 1 88 ? 21.876 -2.919 52.240 1.00 52.19 88 GLU A C 1
ATOM 680 O O . GLU A 1 88 ? 22.860 -3.500 52.699 1.00 52.19 88 GLU A O 1
ATOM 685 N N . VAL A 1 89 ? 21.857 -2.448 50.994 1.00 53.53 89 VAL A N 1
ATOM 686 C CA . VAL A 1 89 ? 23.085 -2.227 50.232 1.00 53.53 89 VAL A CA 1
ATOM 687 C C . VAL A 1 89 ? 23.703 -0.938 50.784 1.00 53.53 89 VAL A C 1
ATOM 689 O O . VAL A 1 89 ? 22.995 0.068 50.855 1.00 53.53 89 VAL A O 1
ATOM 692 N N . PRO A 1 90 ? 24.979 -0.938 51.208 1.00 53.62 90 PRO A N 1
ATOM 693 C CA . PRO A 1 90 ? 25.614 0.246 51.775 1.00 53.62 90 PRO A CA 1
ATOM 694 C C . PRO A 1 90 ? 25.599 1.403 50.766 1.00 53.62 90 PRO A C 1
ATOM 696 O O . PRO A 1 90 ? 25.938 1.212 49.597 1.00 53.62 90 PRO A O 1
ATOM 699 N N . GLU A 1 91 ? 25.220 2.600 51.224 1.00 61.38 91 GLU A N 1
ATOM 700 C CA . GLU A 1 91 ? 25.271 3.827 50.424 1.00 61.38 91 GLU A CA 1
ATOM 701 C C . GLU A 1 91 ? 26.684 4.025 49.843 1.00 61.38 91 GLU A C 1
ATOM 703 O O . GLU A 1 91 ? 27.669 4.043 50.596 1.00 61.38 91 GLU A O 1
ATOM 708 N N . PRO A 1 92 ? 26.838 4.204 48.519 1.00 54.91 92 PRO A N 1
ATOM 709 C CA . PRO A 1 92 ? 28.115 4.611 47.970 1.00 54.91 92 PRO A CA 1
ATOM 710 C C . PRO A 1 92 ? 28.372 6.067 48.377 1.00 54.91 92 PRO A C 1
ATOM 712 O O . PRO A 1 92 ? 27.643 6.984 48.001 1.00 54.91 92 PRO A O 1
ATOM 715 N N . LYS A 1 93 ? 29.441 6.280 49.153 1.00 49.59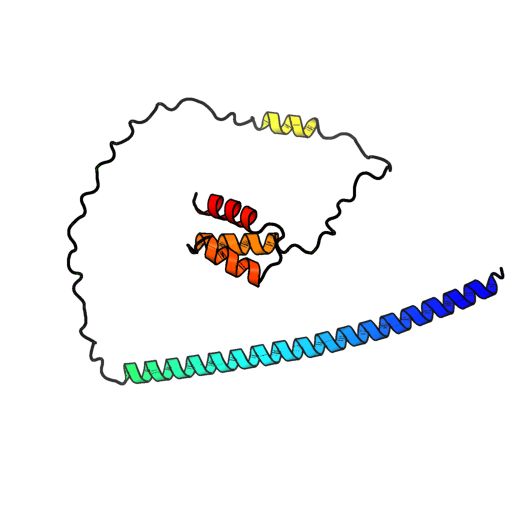 93 LYS A N 1
ATOM 716 C CA . LYS A 1 93 ? 30.042 7.601 49.391 1.00 49.59 93 LYS A CA 1
ATOM 717 C C . LYS A 1 93 ? 30.206 8.355 48.059 1.00 49.59 93 LYS A C 1
ATOM 719 O O . LYS A 1 93 ? 30.667 7.744 47.092 1.00 49.59 93 LYS A O 1
ATOM 724 N N . PRO A 1 94 ? 29.931 9.672 47.999 1.00 51.31 94 PRO A N 1
ATOM 725 C CA . PRO A 1 94 ? 30.158 10.450 46.789 1.00 51.31 94 PRO A CA 1
ATOM 726 C C . PRO A 1 94 ? 31.659 10.472 46.469 1.00 51.31 94 PRO A C 1
ATOM 728 O O . PRO A 1 94 ? 32.470 10.975 47.250 1.00 51.31 94 PRO A O 1
ATOM 731 N N . ALA A 1 95 ? 32.034 9.901 45.325 1.00 55.59 95 ALA A N 1
ATOM 732 C CA . ALA A 1 95 ? 33.368 10.064 44.763 1.00 55.59 95 ALA A CA 1
ATOM 733 C C . ALA A 1 95 ? 33.531 11.509 44.235 1.00 55.59 95 ALA A C 1
ATOM 735 O O . ALA A 1 95 ? 32.569 12.092 43.731 1.00 55.59 95 ALA A O 1
ATOM 736 N N . PRO A 1 96 ? 34.720 12.120 44.373 1.00 48.06 96 PRO A N 1
ATOM 737 C CA . PRO A 1 96 ? 34.940 13.537 44.105 1.00 48.06 96 PRO A CA 1
ATOM 738 C C . PRO A 1 96 ? 34.766 13.879 42.619 1.00 48.06 96 PRO A C 1
ATOM 740 O O . PRO A 1 96 ? 35.399 13.284 41.750 1.00 48.06 96 PRO A O 1
ATOM 743 N N . ALA A 1 97 ? 33.955 14.899 42.337 1.00 54.88 97 ALA A N 1
ATOM 744 C CA . ALA A 1 97 ? 33.829 15.507 41.020 1.00 54.88 97 ALA A CA 1
ATOM 745 C C . ALA A 1 97 ? 35.153 16.152 40.593 1.00 54.88 97 ALA A C 1
ATOM 747 O O . ALA A 1 97 ? 35.487 17.218 41.106 1.00 54.88 97 ALA A O 1
ATOM 748 N N . LYS A 1 98 ? 35.880 15.542 39.647 1.00 49.56 98 LYS A N 1
ATOM 749 C CA . LYS A 1 98 ? 36.856 16.218 38.776 1.00 49.56 98 LYS A CA 1
ATOM 750 C C . LYS A 1 98 ? 37.031 15.438 37.460 1.00 49.56 98 LYS A C 1
ATOM 752 O O . LYS A 1 98 ? 37.643 14.379 37.464 1.00 49.56 98 LYS A O 1
ATOM 757 N N . GLN A 1 99 ? 36.538 15.997 36.353 1.00 42.78 99 GLN A N 1
ATOM 758 C CA . GLN A 1 99 ? 37.321 16.568 35.236 1.00 42.78 99 GLN A CA 1
ATOM 759 C C . GLN A 1 99 ? 36.540 16.496 33.913 1.00 42.78 99 GLN A C 1
ATOM 761 O O . GLN A 1 99 ? 36.387 15.438 33.318 1.00 42.78 99 GLN A O 1
ATOM 766 N N . ALA A 1 100 ? 36.053 17.677 33.517 1.00 47.53 100 ALA A N 1
ATOM 767 C CA . ALA A 1 100 ? 35.875 18.194 32.163 1.00 47.53 100 ALA A CA 1
ATOM 768 C C . ALA A 1 100 ? 35.852 17.163 31.023 1.00 47.53 100 ALA A C 1
ATOM 770 O O . ALA A 1 100 ? 36.891 16.775 30.488 1.00 47.53 100 ALA A O 1
ATOM 771 N N . HIS A 1 101 ? 34.644 16.832 30.569 1.00 43.97 101 HIS A N 1
ATOM 772 C CA . HIS A 1 101 ? 34.460 16.539 29.157 1.00 43.97 101 HIS A CA 1
ATOM 773 C C . HIS A 1 101 ? 34.923 17.774 28.381 1.00 43.97 101 HIS A C 1
ATOM 775 O O . HIS A 1 101 ? 34.460 18.880 28.654 1.00 43.97 101 HIS A O 1
ATOM 781 N N . GLY A 1 102 ? 35.888 17.588 27.483 1.00 53.72 102 GLY A N 1
ATOM 782 C CA . GLY A 1 102 ? 36.288 18.611 26.530 1.00 53.72 102 GLY A CA 1
ATOM 783 C C . GLY A 1 102 ? 35.102 18.931 25.635 1.00 53.72 102 GLY A C 1
ATOM 784 O O . GLY A 1 102 ? 34.852 18.236 24.653 1.00 53.72 102 GLY A O 1
ATOM 785 N N . GLU A 1 103 ? 34.346 19.956 26.007 1.00 54.59 103 GLU A N 1
ATOM 786 C CA . GLU A 1 103 ? 33.506 20.677 25.071 1.00 54.59 103 GLU A CA 1
ATOM 787 C C . GLU A 1 103 ? 34.475 21.361 24.111 1.00 54.59 103 GLU A C 1
ATOM 789 O O . GLU A 1 103 ? 35.177 22.299 24.489 1.00 54.59 103 GLU A O 1
ATOM 794 N N . LEU A 1 104 ? 34.586 20.827 22.893 1.00 62.19 104 LEU A N 1
ATOM 795 C CA . LEU A 1 104 ? 35.200 21.561 21.792 1.00 62.19 104 LEU A CA 1
ATOM 796 C C . LEU A 1 104 ? 34.530 22.934 21.759 1.00 62.19 104 LEU A C 1
ATOM 798 O O . LEU A 1 104 ? 33.297 23.017 21.724 1.00 62.19 104 LEU A O 1
ATOM 802 N N . SER A 1 105 ? 35.327 23.997 21.836 1.00 64.38 105 SER A N 1
ATOM 803 C CA . SER A 1 105 ? 34.769 25.347 21.853 1.00 64.38 105 SER A CA 1
ATOM 804 C C . SER A 1 105 ? 34.046 25.597 20.530 1.00 64.38 105 SER A C 1
ATOM 806 O O . SER A 1 105 ? 34.476 25.126 19.475 1.00 64.38 105 SER A O 1
ATOM 808 N N . THR A 1 106 ? 32.967 26.376 20.558 1.00 72.00 106 THR A N 1
ATOM 809 C CA . THR A 1 106 ? 32.245 26.817 19.354 1.00 72.00 106 THR A CA 1
ATOM 810 C C . THR A 1 106 ? 33.193 27.418 18.305 1.00 72.00 106 THR A C 1
ATOM 812 O O . THR A 1 106 ? 32.960 27.265 17.107 1.00 72.00 106 THR A O 1
ATOM 815 N N . ASP A 1 107 ? 34.301 28.024 18.739 1.00 72.38 107 ASP A N 1
ATOM 816 C CA . ASP A 1 107 ? 35.342 28.554 17.855 1.00 72.38 107 ASP A CA 1
ATOM 817 C C . ASP A 1 107 ? 36.101 27.463 17.067 1.00 72.38 107 ASP A C 1
ATOM 819 O O . ASP A 1 107 ? 36.360 27.647 15.878 1.00 72.38 107 ASP A O 1
ATOM 823 N N . GLU A 1 108 ? 36.368 26.289 17.655 1.00 72.50 108 GLU A N 1
ATOM 824 C CA . GLU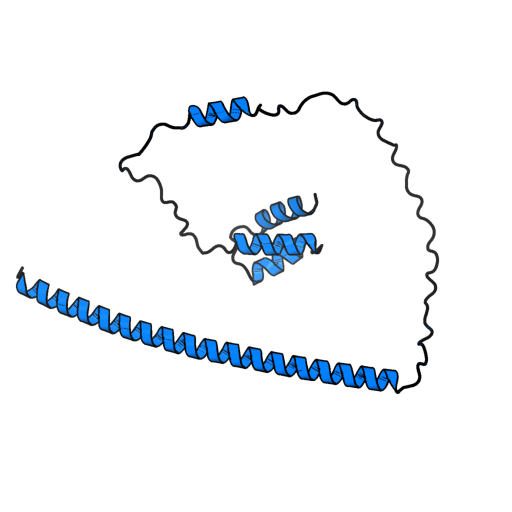 A 1 108 ? 37.048 25.172 16.967 1.00 72.50 108 GLU A CA 1
ATOM 825 C C . GLU A 1 108 ? 36.154 24.523 15.894 1.00 72.50 108 GLU A C 1
ATOM 827 O O . GLU A 1 108 ? 36.632 24.019 14.874 1.00 72.50 108 GLU A O 1
ATOM 832 N N . LEU A 1 109 ? 34.830 24.562 16.087 1.00 73.44 109 LEU A N 1
ATOM 833 C CA . LEU A 1 109 ? 33.861 24.098 15.089 1.00 73.44 109 LEU A CA 1
ATOM 834 C C . LEU A 1 109 ? 33.801 25.039 13.878 1.00 73.44 109 LEU A C 1
ATOM 836 O O . LEU A 1 109 ? 33.671 24.576 12.743 1.00 73.44 109 LEU A O 1
ATOM 840 N N . ILE A 1 110 ? 33.920 26.349 14.106 1.00 77.44 110 ILE A N 1
ATOM 841 C CA . ILE A 1 110 ? 33.894 27.362 13.044 1.00 77.44 110 ILE A CA 1
ATOM 842 C C . ILE A 1 110 ? 35.170 27.293 12.193 1.00 77.44 110 ILE A C 1
ATOM 844 O O . ILE A 1 110 ? 35.098 27.439 10.970 1.00 77.44 110 ILE A O 1
ATOM 848 N N . GLU A 1 111 ? 36.324 27.021 12.805 1.00 74.56 111 GLU A N 1
ATOM 849 C CA . GLU A 1 111 ? 37.596 26.891 12.086 1.00 74.56 111 GLU A CA 1
ATOM 850 C C . GLU A 1 111 ? 37.606 25.660 11.159 1.00 74.56 111 GLU A C 1
ATOM 852 O O . GLU A 1 111 ? 37.922 25.779 9.974 1.00 74.56 111 GLU A O 1
ATOM 857 N N . ARG A 1 112 ? 37.089 24.512 11.624 1.00 69.25 112 ARG A N 1
ATOM 858 C CA . ARG A 1 112 ? 36.955 23.288 10.809 1.00 69.25 112 ARG A CA 1
ATOM 859 C C . ARG A 1 112 ? 36.045 23.464 9.588 1.00 69.25 112 ARG A C 1
ATOM 861 O O . ARG A 1 112 ? 36.301 22.881 8.535 1.00 69.25 112 ARG A O 1
ATOM 868 N N . VAL A 1 113 ? 34.981 24.259 9.708 1.00 73.56 113 VAL A N 1
ATOM 869 C CA . VAL A 1 113 ? 34.076 24.546 8.580 1.00 73.56 113 VAL A CA 1
ATOM 870 C C . VAL A 1 113 ? 34.737 25.478 7.560 1.00 73.56 113 VAL A C 1
ATOM 872 O O . VAL A 1 113 ? 34.503 25.329 6.361 1.00 73.56 113 VAL A O 1
ATOM 875 N N . LYS A 1 114 ? 35.605 26.397 8.002 1.00 70.19 114 LYS A N 1
ATOM 876 C CA . LYS A 1 114 ? 36.408 27.232 7.095 1.00 70.19 114 LYS A CA 1
ATOM 877 C C . LYS A 1 114 ? 37.481 26.437 6.350 1.00 70.19 114 LYS A C 1
ATOM 879 O O . LYS A 1 114 ? 37.736 26.737 5.187 1.00 70.19 114 LYS A O 1
ATOM 884 N N . GLU A 1 115 ? 38.076 25.430 6.983 1.00 56.88 115 GLU A N 1
ATOM 885 C CA . GLU A 1 115 ? 39.138 24.609 6.383 1.00 56.88 115 GLU A CA 1
ATOM 886 C C . GLU A 1 115 ? 38.616 23.484 5.463 1.00 56.88 115 GLU A C 1
ATOM 888 O O . GLU A 1 115 ? 39.336 23.039 4.574 1.00 56.88 115 GLU A O 1
ATOM 893 N N . GLY A 1 116 ? 37.354 23.058 5.601 1.00 50.31 116 GLY A N 1
ATOM 894 C CA . GLY A 1 116 ? 36.745 21.982 4.795 1.00 50.31 116 GLY A CA 1
ATOM 895 C C . GLY A 1 116 ? 36.065 22.413 3.485 1.00 50.31 116 GLY A C 1
ATOM 896 O O . GLY A 1 116 ? 35.384 21.607 2.855 1.00 50.31 116 GLY A O 1
ATOM 897 N N . GLY A 1 117 ? 36.196 23.680 3.082 1.00 49.41 117 GLY A N 1
ATOM 898 C CA . GLY A 1 117 ? 35.424 24.290 1.991 1.00 49.41 117 GLY A CA 1
ATOM 899 C C . GLY A 1 117 ? 36.037 24.241 0.586 1.00 49.41 117 GLY A C 1
ATOM 900 O O . GLY A 1 117 ? 35.584 24.997 -0.273 1.00 49.41 117 GLY A O 1
ATOM 901 N N . ALA A 1 118 ? 37.058 23.419 0.315 1.00 47.81 118 ALA A N 1
ATO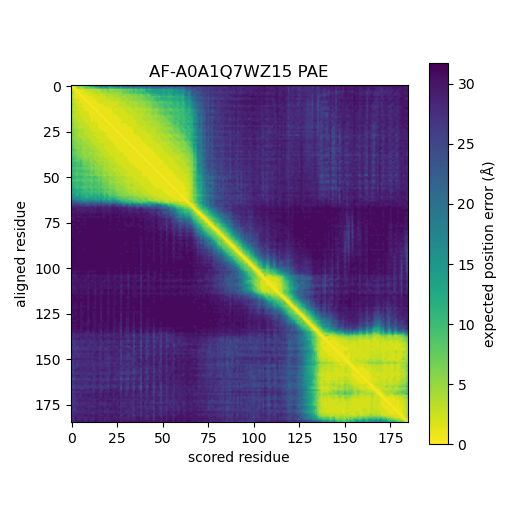M 902 C CA . ALA A 1 118 ? 37.678 23.379 -1.010 1.00 47.81 118 ALA A CA 1
ATOM 903 C C . ALA A 1 118 ? 38.122 21.975 -1.457 1.00 47.81 118 ALA A C 1
ATOM 905 O O . ALA A 1 118 ? 39.026 21.376 -0.890 1.00 47.81 118 ALA A O 1
ATOM 906 N N . SER A 1 119 ? 37.551 21.566 -2.595 1.00 42.66 119 SER A N 1
ATOM 907 C CA . SER A 1 119 ? 38.070 20.591 -3.561 1.00 42.66 119 SER A CA 1
ATOM 908 C C . SER A 1 119 ? 37.998 19.101 -3.208 1.00 42.66 119 SER A C 1
ATOM 910 O O . SER A 1 119 ? 38.838 18.562 -2.494 1.00 42.66 119 SER A O 1
ATOM 912 N N . SER A 1 120 ? 37.077 18.387 -3.863 1.00 44.88 120 SER A N 1
ATOM 913 C CA . SER A 1 120 ? 37.447 17.480 -4.966 1.00 44.88 120 SER A CA 1
ATOM 914 C C . SER A 1 120 ? 36.192 16.918 -5.640 1.00 44.88 120 SER A C 1
ATOM 916 O O . SER A 1 120 ? 35.497 16.070 -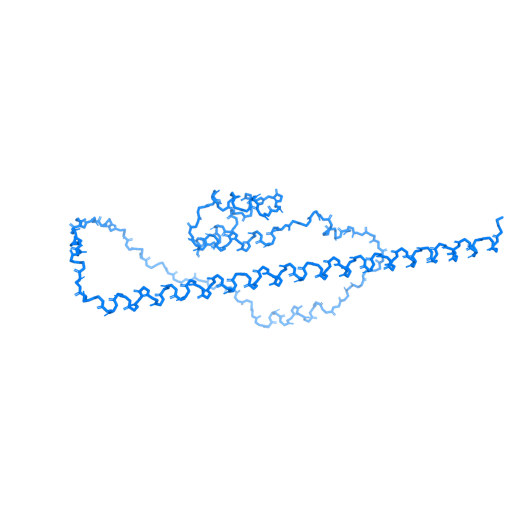5.092 1.00 44.88 120 SER A O 1
ATOM 918 N N . THR A 1 121 ? 35.920 17.382 -6.856 1.00 46.97 121 THR A N 1
ATOM 919 C CA . THR A 1 121 ? 35.260 16.587 -7.898 1.00 46.97 121 THR A CA 1
ATOM 920 C C . THR A 1 121 ? 36.199 15.455 -8.323 1.00 46.97 121 THR A C 1
ATOM 922 O O . THR A 1 121 ? 37.321 15.773 -8.726 1.00 46.97 121 THR A O 1
ATOM 925 N N . PRO A 1 122 ? 35.780 14.178 -8.318 1.00 44.47 122 PRO A N 1
ATOM 926 C CA . PRO A 1 122 ? 36.464 13.141 -9.067 1.00 44.47 122 PRO A CA 1
ATOM 927 C C . PRO A 1 122 ? 35.712 12.837 -10.365 1.00 44.47 122 PRO A C 1
ATOM 929 O O . PRO A 1 122 ? 34.541 12.456 -10.389 1.00 44.47 122 PRO A O 1
ATOM 932 N N . GLU A 1 123 ? 36.460 13.045 -11.436 1.00 40.44 123 GLU A N 1
ATOM 933 C CA . GLU A 1 123 ? 36.350 12.442 -12.755 1.00 40.44 123 GLU A CA 1
ATOM 934 C C . GLU A 1 123 ? 36.384 10.896 -12.663 1.00 40.44 123 GLU A C 1
ATOM 936 O O . GLU A 1 123 ? 36.769 10.316 -11.650 1.00 40.44 123 GLU A O 1
ATOM 941 N N . VAL A 1 124 ? 35.911 10.238 -13.717 1.00 52.12 124 VAL A N 1
ATOM 942 C CA . VAL A 1 124 ? 35.405 8.857 -13.770 1.00 52.12 124 VAL A CA 1
ATOM 943 C C . VAL A 1 124 ? 36.495 7.773 -13.640 1.00 52.12 124 VAL A C 1
ATOM 945 O O . VAL A 1 124 ? 37.325 7.648 -14.529 1.00 52.12 124 VAL A O 1
ATOM 948 N N . GLU A 1 125 ? 36.394 6.901 -12.627 1.00 40.31 125 GLU A N 1
ATOM 949 C CA . GLU A 1 125 ? 36.786 5.473 -12.663 1.00 40.31 125 GLU A CA 1
ATOM 950 C C . GLU A 1 125 ? 35.896 4.675 -11.673 1.00 40.31 125 GLU A C 1
ATOM 952 O O . GLU A 1 125 ? 35.525 5.205 -10.621 1.00 40.31 125 GLU A O 1
ATOM 957 N N . PRO A 1 126 ? 35.458 3.440 -12.000 1.00 49.56 126 PRO A N 1
ATOM 958 C CA . PRO A 1 126 ? 34.286 2.815 -11.388 1.00 49.56 126 PRO A CA 1
ATOM 959 C C . PRO A 1 126 ? 34.639 2.130 -10.062 1.00 49.56 126 PRO A C 1
ATOM 961 O O . PRO A 1 126 ? 34.886 0.927 -10.003 1.00 49.56 126 PRO A O 1
ATOM 964 N N . ALA A 1 127 ? 34.634 2.894 -8.974 1.00 39.16 127 ALA A N 1
ATOM 965 C CA . ALA A 1 127 ? 34.693 2.345 -7.627 1.00 39.16 127 ALA A CA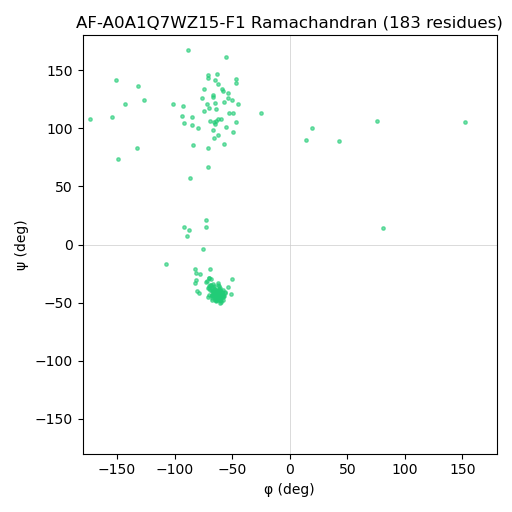 1
ATOM 966 C C . ALA A 1 127 ? 33.281 1.972 -7.148 1.00 39.16 127 ALA A C 1
ATOM 968 O O . ALA A 1 127 ? 32.450 2.837 -6.895 1.00 39.16 127 ALA A O 1
ATOM 969 N N . ALA A 1 128 ? 33.050 0.661 -7.056 1.00 43.16 128 ALA A N 1
ATOM 970 C CA . ALA A 1 128 ? 32.079 -0.003 -6.191 1.00 43.16 128 ALA A CA 1
ATOM 971 C C . ALA A 1 128 ? 30.695 0.661 -6.092 1.00 43.16 128 ALA A C 1
ATOM 973 O O . ALA A 1 128 ? 30.408 1.452 -5.200 1.00 43.16 128 ALA A O 1
ATOM 974 N N . GLN A 1 129 ? 29.818 0.244 -7.008 1.00 42.22 129 GLN A N 1
ATOM 975 C CA . GLN A 1 129 ? 28.503 -0.294 -6.663 1.00 42.22 129 GLN A CA 1
ATOM 976 C C . GLN A 1 129 ? 28.084 -0.026 -5.209 1.00 42.22 129 GLN A C 1
ATOM 978 O O . GLN A 1 129 ? 28.303 -0.849 -4.320 1.00 42.22 129 GLN A O 1
ATOM 983 N N . ASN A 1 130 ? 27.413 1.103 -4.985 1.00 47.53 130 ASN A N 1
ATOM 984 C CA . ASN A 1 130 ? 26.490 1.232 -3.869 1.00 47.53 130 ASN A CA 1
ATOM 985 C C . ASN A 1 130 ? 25.265 0.369 -4.218 1.00 47.53 130 ASN A C 1
ATOM 987 O O . ASN A 1 130 ? 24.189 0.875 -4.536 1.00 47.53 130 ASN A O 1
ATOM 991 N N . SER A 1 131 ? 25.478 -0.948 -4.272 1.00 46.38 131 SER A N 1
ATOM 992 C CA . SER A 1 131 ? 24.429 -1.943 -4.412 1.00 46.38 131 SER A CA 1
ATOM 993 C C . SER A 1 131 ? 23.672 -1.970 -3.094 1.00 46.38 131 SER A C 1
ATOM 995 O O . SER A 1 131 ? 23.899 -2.822 -2.246 1.00 46.38 131 SER A O 1
ATOM 997 N N . ASN A 1 132 ? 22.728 -1.043 -2.959 1.00 52.75 132 ASN A N 1
ATOM 998 C CA . ASN A 1 132 ? 21.515 -1.298 -2.190 1.00 52.75 132 ASN A CA 1
ATOM 999 C C . ASN A 1 132 ? 20.561 -2.252 -2.946 1.00 52.75 132 ASN A C 1
ATOM 1001 O O . ASN A 1 132 ? 19.405 -2.389 -2.567 1.00 52.75 132 ASN A O 1
ATOM 1005 N N . ASP A 1 133 ? 21.049 -2.945 -3.980 1.00 46.62 133 ASP A N 1
ATOM 1006 C CA . ASP A 1 133 ? 20.437 -4.131 -4.582 1.00 46.62 133 ASP A CA 1
ATOM 1007 C C . ASP A 1 133 ? 20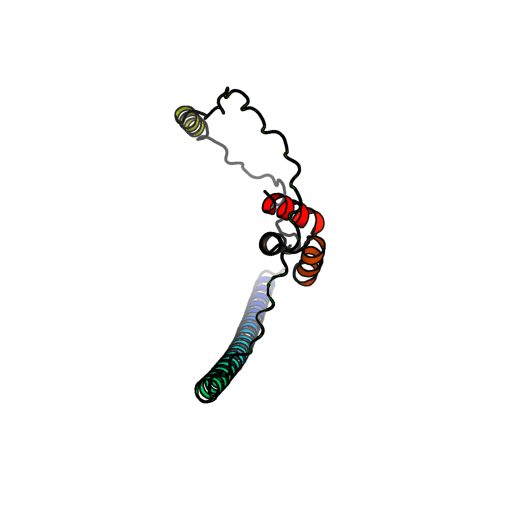.879 -5.410 -3.841 1.00 46.62 133 ASP A C 1
ATOM 1009 O O . ASP A 1 133 ? 21.457 -6.335 -4.413 1.00 46.62 133 ASP A O 1
ATOM 1013 N N . GLY A 1 134 ? 20.622 -5.442 -2.532 1.00 47.72 134 GLY A N 1
ATOM 1014 C CA . GLY A 1 134 ? 20.339 -6.688 -1.819 1.00 47.72 134 GLY A CA 1
ATOM 1015 C C . GLY A 1 134 ? 18.831 -6.971 -1.880 1.00 47.72 134 GLY A C 1
ATOM 1016 O O . GLY A 1 134 ? 18.071 -6.074 -2.260 1.00 47.72 134 GLY A O 1
ATOM 1017 N N . PRO A 1 135 ? 18.351 -8.182 -1.525 1.00 49.66 135 PRO A N 1
ATOM 1018 C CA . PRO A 1 135 ? 16.921 -8.385 -1.272 1.00 49.66 135 PRO A CA 1
ATOM 1019 C C . PRO A 1 135 ? 16.427 -7.247 -0.372 1.00 49.66 135 PRO A C 1
ATOM 1021 O O . PRO A 1 135 ? 17.188 -6.779 0.471 1.00 49.66 135 PRO A O 1
ATOM 1024 N N . ARG A 1 136 ? 15.204 -6.743 -0.595 1.00 53.44 136 ARG A N 1
ATOM 1025 C CA . ARG A 1 136 ? 14.580 -5.734 0.276 1.00 53.44 136 ARG A CA 1
ATOM 1026 C C . ARG A 1 136 ? 14.534 -6.303 1.694 1.00 53.44 136 ARG A C 1
ATOM 1028 O O . ARG A 1 136 ? 13.570 -6.960 2.059 1.00 53.44 136 ARG A O 1
ATOM 1035 N N . ASP A 1 137 ? 15.608 -6.120 2.447 1.00 65.44 137 ASP A N 1
ATOM 1036 C CA . ASP A 1 137 ? 15.697 -6.580 3.811 1.00 65.44 137 ASP A CA 1
ATOM 1037 C C . ASP A 1 137 ? 14.830 -5.621 4.603 1.00 65.44 137 ASP A C 1
ATOM 1039 O O . ASP A 1 137 ? 15.137 -4.432 4.744 1.00 65.44 137 ASP A O 1
ATOM 1043 N N . ASP A 1 138 ? 13.749 -6.143 5.169 1.00 83.38 138 ASP A N 1
ATOM 1044 C CA . ASP A 1 138 ? 12.860 -5.362 6.018 1.00 83.38 138 ASP A CA 1
ATOM 1045 C C . ASP A 1 138 ? 13.510 -5.057 7.383 1.00 83.38 138 ASP A C 1
ATOM 1047 O O . ASP A 1 138 ? 12.833 -4.733 8.355 1.00 83.38 138 ASP A O 1
ATOM 1051 N N . ALA A 1 139 ? 14.843 -5.124 7.472 1.00 82.75 139 ALA A N 1
ATOM 1052 C CA . ALA A 1 139 ? 15.656 -4.916 8.662 1.00 82.75 139 ALA A CA 1
ATOM 1053 C C . ALA A 1 139 ? 15.356 -3.579 9.352 1.00 82.75 139 ALA A C 1
ATOM 1055 O O . ALA A 1 139 ? 15.336 -3.506 10.581 1.00 82.75 139 ALA A O 1
ATOM 1056 N N . GLY A 1 140 ? 15.074 -2.523 8.580 1.00 83.62 140 GLY A N 1
ATOM 1057 C CA . GLY A 1 140 ? 14.653 -1.229 9.122 1.00 83.62 140 GLY A CA 1
ATOM 1058 C C . GLY A 1 140 ? 13.287 -1.286 9.817 1.00 83.62 140 GLY A C 1
ATOM 1059 O O . GLY A 1 140 ? 13.142 -0.778 10.929 1.00 83.62 140 GLY A O 1
ATOM 1060 N N . ALA A 1 141 ? 12.302 -1.941 9.197 1.00 88.31 141 ALA A N 1
ATOM 1061 C CA . ALA A 1 141 ? 10.959 -2.099 9.757 1.00 88.31 141 ALA A CA 1
ATOM 1062 C C . ALA A 1 141 ? 10.960 -3.059 10.959 1.00 88.31 141 ALA A C 1
ATOM 1064 O O . ALA A 1 141 ? 10.414 -2.737 12.016 1.00 88.31 141 ALA A O 1
ATOM 1065 N N . ALA A 1 142 ? 11.679 -4.176 10.841 1.00 91.44 142 ALA A N 1
ATOM 1066 C CA . ALA A 1 142 ? 11.917 -5.131 11.911 1.00 91.44 142 ALA A CA 1
ATOM 1067 C C . ALA A 1 142 ? 12.562 -4.461 13.137 1.00 91.44 142 ALA A C 1
ATOM 1069 O O . ALA A 1 142 ? 12.129 -4.700 14.260 1.00 91.44 142 ALA A O 1
ATOM 1070 N N . ARG A 1 143 ? 13.529 -3.548 12.953 1.00 89.62 143 ARG A N 1
ATOM 1071 C CA . ARG A 1 143 ? 14.161 -2.809 14.065 1.00 89.62 143 ARG A CA 1
ATOM 1072 C C . ARG A 1 143 ? 13.152 -1.991 14.872 1.00 89.62 143 ARG A C 1
ATOM 1074 O O . ARG A 1 143 ? 13.207 -1.985 16.100 1.00 89.62 143 ARG A O 1
ATOM 1081 N N . LEU A 1 144 ? 12.238 -1.298 14.192 1.00 92.38 144 LEU A N 1
ATOM 1082 C CA . LEU A 1 144 ? 11.212 -0.476 14.839 1.00 92.38 144 LEU A CA 1
ATOM 1083 C C . LEU A 1 144 ? 10.219 -1.340 15.621 1.00 92.38 144 LEU A C 1
ATOM 1085 O O . LEU A 1 144 ? 9.881 -1.016 16.760 1.00 92.38 144 LEU A O 1
ATOM 1089 N N . VAL A 1 145 ? 9.790 -2.460 15.035 1.00 92.75 145 VAL A N 1
ATOM 1090 C CA . VAL A 1 145 ? 8.875 -3.403 15.693 1.00 92.75 145 VAL A CA 1
ATOM 1091 C C . VAL A 1 145 ? 9.554 -4.081 16.882 1.00 92.75 145 VAL A C 1
ATOM 1093 O O . VAL A 1 145 ? 8.968 -4.122 17.960 1.00 92.75 145 VAL A O 1
ATOM 1096 N N . ALA A 1 146 ? 10.807 -4.522 16.741 1.00 93.19 146 ALA A N 1
ATOM 1097 C CA . ALA A 1 146 ? 11.600 -5.047 17.851 1.00 93.19 146 ALA A CA 1
ATOM 1098 C C . ALA A 1 146 ? 11.720 -4.035 18.996 1.00 93.19 146 ALA A C 1
ATOM 1100 O O . ALA A 1 146 ? 11.608 -4.412 20.158 1.00 93.19 146 ALA A O 1
ATOM 1101 N N . MET A 1 147 ? 11.926 -2.750 18.686 1.00 92.56 147 MET A N 1
ATOM 1102 C CA . MET A 1 147 ? 12.066 -1.711 19.708 1.00 92.56 147 MET A CA 1
ATOM 1103 C C . MET A 1 147 ? 10.754 -1.486 20.453 1.00 92.56 147 MET A C 1
ATOM 1105 O O . MET A 1 147 ? 10.764 -1.350 21.673 1.00 92.56 147 MET A O 1
ATOM 1109 N N . LYS A 1 148 ? 9.625 -1.515 19.740 1.00 92.19 148 LYS A N 1
ATOM 1110 C CA . LYS A 1 148 ? 8.301 -1.498 20.361 1.00 92.19 148 LYS A CA 1
ATOM 1111 C C . LYS A 1 148 ? 8.104 -2.710 21.282 1.00 92.19 148 LYS A C 1
ATOM 1113 O O . LYS A 1 148 ? 7.760 -2.528 22.441 1.00 92.19 148 LYS A O 1
ATOM 1118 N N . LEU A 1 149 ? 8.389 -3.921 20.802 1.00 93.06 149 LEU A N 1
ATOM 1119 C CA . LEU A 1 149 ? 8.246 -5.154 21.587 1.00 93.06 149 LEU A CA 1
ATOM 1120 C C . LEU A 1 149 ? 9.130 -5.157 22.842 1.00 93.06 149 LEU A C 1
ATOM 1122 O O . LEU A 1 149 ? 8.686 -5.596 23.902 1.00 93.06 149 LEU A O 1
ATOM 1126 N N . ALA A 1 150 ? 10.354 -4.638 22.735 1.00 92.44 150 ALA A N 1
ATOM 1127 C CA . ALA A 1 150 ? 11.268 -4.497 23.861 1.00 92.44 150 ALA A CA 1
ATOM 1128 C C . ALA A 1 150 ? 10.750 -3.487 24.903 1.00 92.44 150 ALA A C 1
ATOM 1130 O O . ALA A 1 150 ? 10.821 -3.762 26.098 1.00 92.44 150 ALA A O 1
ATOM 1131 N N . LEU A 1 151 ? 10.184 -2.356 24.463 1.00 91.69 151 LEU A N 1
ATOM 1132 C CA . LEU A 1 151 ? 9.552 -1.363 25.345 1.00 91.69 151 LEU A CA 1
ATOM 1133 C C . LEU A 1 151 ? 8.282 -1.900 26.021 1.00 91.69 151 LEU A C 1
ATOM 1135 O O . LEU A 1 151 ? 8.022 -1.576 27.176 1.00 91.69 151 LEU A O 1
ATOM 1139 N N . ASP A 1 152 ? 7.533 -2.753 25.325 1.00 90.25 152 ASP A N 1
ATOM 1140 C CA . ASP A 1 152 ? 6.346 -3.433 25.850 1.00 90.25 152 ASP A CA 1
ATOM 1141 C C . ASP A 1 152 ? 6.707 -4.594 26.813 1.00 90.25 152 ASP A C 1
ATOM 1143 O O . ASP A 1 152 ? 5.821 -5.213 27.401 1.00 90.25 152 ASP A O 1
ATOM 1147 N N . GLY A 1 153 ? 8.001 -4.899 27.002 1.00 90.00 153 GLY A N 1
ATOM 1148 C CA . GLY A 1 153 ? 8.487 -5.940 27.917 1.00 90.00 153 GLY A CA 1
ATOM 1149 C C . GLY A 1 153 ? 8.432 -7.367 27.359 1.00 90.00 153 GLY A C 1
ATOM 1150 O O . GLY A 1 153 ? 8.570 -8.332 28.110 1.00 90.00 153 GLY A O 1
ATOM 1151 N N . THR A 1 154 ? 8.242 -7.521 26.048 1.00 92.12 154 THR A N 1
ATOM 1152 C CA . THR A 1 154 ? 8.241 -8.831 25.377 1.00 92.12 154 THR A CA 1
ATOM 1153 C C . THR A 1 154 ? 9.627 -9.468 25.477 1.00 92.12 154 THR A C 1
ATOM 1155 O O . THR A 1 154 ? 10.636 -8.777 25.343 1.00 92.12 154 THR A O 1
ATOM 1158 N N . ALA A 1 155 ? 9.720 -10.786 25.670 1.00 89.88 155 ALA A N 1
ATOM 1159 C CA . ALA A 1 155 ? 11.013 -11.473 25.714 1.00 89.88 155 ALA A CA 1
ATOM 1160 C C . ALA A 1 155 ? 11.676 -11.545 24.322 1.00 89.88 155 ALA A C 1
ATOM 1162 O O . ALA A 1 155 ? 10.997 -11.730 23.311 1.00 89.88 155 ALA A O 1
ATOM 1163 N N . ARG A 1 156 ? 13.016 -11.479 24.271 1.00 89.88 156 ARG A N 1
ATOM 1164 C CA . ARG A 1 156 ? 13.812 -11.529 23.024 1.00 89.88 156 ARG A CA 1
ATOM 1165 C C . ARG A 1 156 ? 13.444 -12.716 22.125 1.00 89.88 156 ARG A C 1
ATOM 1167 O O . ARG A 1 156 ? 13.304 -12.553 20.916 1.00 89.88 156 ARG A O 1
ATOM 1174 N N . ASP A 1 157 ? 13.242 -13.895 22.712 1.00 91.06 157 ASP A N 1
ATOM 1175 C CA . ASP A 1 157 ? 12.895 -15.116 21.970 1.00 91.06 157 ASP A CA 1
ATOM 1176 C C . ASP A 1 157 ? 11.495 -15.062 21.345 1.00 91.06 157 ASP A C 1
ATOM 1178 O O . ASP A 1 157 ? 11.245 -15.670 20.303 1.00 91.06 157 ASP A O 1
ATOM 1182 N N . GLU A 1 158 ? 10.569 -14.337 21.970 1.00 88.88 158 GLU A N 1
ATOM 1183 C CA . GLU A 1 158 ? 9.212 -14.156 21.463 1.00 88.88 158 GLU A CA 1
ATOM 1184 C C . GLU A 1 158 ? 9.183 -13.102 20.353 1.00 88.88 158 GLU A C 1
ATOM 1186 O O . GLU A 1 158 ? 8.608 -13.350 19.291 1.00 88.88 158 GLU A O 1
ATOM 1191 N N . ALA A 1 159 ? 9.916 -11.999 20.530 1.00 90.56 159 ALA A N 1
ATOM 1192 C CA . ALA A 1 159 ? 10.132 -11.013 19.475 1.00 90.56 159 ALA A CA 1
ATOM 1193 C C . ALA A 1 159 ? 10.790 -11.642 18.237 1.00 90.56 159 ALA A C 1
ATOM 1195 O O . ALA A 1 159 ? 10.373 -11.373 17.114 1.00 90.56 159 ALA A O 1
ATOM 1196 N N . ARG A 1 160 ? 11.744 -12.564 18.419 1.00 92.88 160 ARG A N 1
ATOM 1197 C CA . ARG A 1 160 ? 12.343 -13.332 17.318 1.00 92.88 160 ARG A CA 1
ATOM 1198 C C . ARG A 1 160 ? 11.314 -14.120 16.514 1.00 92.88 160 ARG A C 1
ATOM 1200 O O . ARG A 1 160 ? 11.375 -14.113 15.289 1.00 92.88 160 ARG A O 1
ATOM 1207 N N . LYS A 1 161 ? 10.381 -14.805 17.178 1.00 92.50 161 LYS A N 1
ATOM 1208 C CA . LYS A 1 161 ? 9.340 -15.586 16.488 1.00 92.50 161 LYS A CA 1
ATOM 1209 C C . LYS A 1 161 ? 8.412 -14.690 15.676 1.00 92.50 161 LYS A C 1
ATOM 1211 O O . LYS A 1 161 ? 8.083 -15.040 14.550 1.00 92.50 161 LYS A O 1
ATOM 1216 N N . GLN A 1 162 ? 8.021 -13.551 16.243 1.00 86.88 162 GLN A N 1
ATOM 1217 C CA . GLN A 1 162 ? 7.141 -12.594 15.575 1.00 86.88 162 GLN A CA 1
ATOM 1218 C C . GLN A 1 162 ? 7.836 -11.948 14.372 1.00 86.88 162 GLN A C 1
ATOM 1220 O O . GLN A 1 162 ? 7.287 -11.920 13.277 1.00 86.88 162 GLN A O 1
ATOM 1225 N N . LEU A 1 163 ? 9.086 -11.512 14.536 1.00 90.50 163 LEU A N 1
ATOM 1226 C CA . LEU A 1 163 ? 9.821 -10.882 13.444 1.00 90.50 163 LEU A CA 1
ATOM 1227 C C . LEU A 1 163 ? 10.175 -11.864 12.324 1.00 90.50 163 LEU A C 1
ATOM 1229 O O . LEU A 1 163 ? 10.128 -11.476 11.167 1.00 90.50 163 LEU A O 1
ATOM 1233 N N . ALA A 1 164 ? 10.477 -13.125 12.639 1.00 90.56 164 ALA A N 1
ATOM 1234 C CA . ALA A 1 164 ? 10.746 -14.144 11.623 1.00 90.56 164 ALA A CA 1
ATOM 1235 C C . ALA A 1 164 ? 9.501 -14.548 10.810 1.00 90.56 164 ALA A C 1
ATOM 1237 O O . ALA A 1 164 ? 9.649 -15.119 9.731 1.00 90.56 164 ALA A O 1
ATOM 1238 N N . ALA A 1 165 ? 8.294 -14.305 11.333 1.00 89.25 165 ALA A N 1
ATOM 1239 C CA . ALA A 1 165 ? 7.045 -14.596 10.633 1.00 89.25 165 ALA A CA 1
ATOM 1240 C C . ALA A 1 165 ? 6.687 -13.503 9.614 1.00 89.25 165 ALA A C 1
ATOM 1242 O O . ALA A 1 165 ? 6.243 -13.821 8.512 1.00 89.25 165 ALA A O 1
ATOM 1243 N N . ASP A 1 166 ? 6.911 -12.239 9.984 1.00 89.75 166 ASP A N 1
ATOM 1244 C CA . ASP A 1 166 ? 6.397 -11.085 9.240 1.00 89.75 166 ASP A CA 1
ATOM 1245 C C . ASP A 1 166 ? 7.476 -10.319 8.456 1.00 89.75 166 ASP A C 1
ATOM 1247 O O . ASP A 1 166 ? 7.139 -9.541 7.565 1.00 89.75 166 ASP A O 1
ATOM 1251 N N . TYR A 1 167 ? 8.762 -10.520 8.770 1.00 89.56 167 TYR A N 1
ATOM 1252 C CA . TYR A 1 167 ? 9.871 -9.754 8.200 1.00 89.56 167 TYR A CA 1
ATOM 1253 C C . TYR A 1 167 ? 10.997 -10.663 7.712 1.00 89.56 167 TYR A C 1
ATOM 1255 O O . TYR A 1 167 ? 11.445 -11.574 8.412 1.00 89.56 167 TYR A O 1
ATOM 1263 N N . HIS A 1 168 ? 11.525 -10.365 6.524 1.00 87.38 168 HIS A N 1
ATOM 1264 C CA . HIS A 1 168 ? 12.709 -11.049 6.017 1.00 87.38 168 HIS A CA 1
ATOM 1265 C C . HIS A 1 168 ? 13.971 -10.277 6.430 1.00 87.38 168 HIS A C 1
ATOM 1267 O O . HIS A 1 168 ? 14.280 -9.225 5.873 1.00 87.38 168 HIS A O 1
ATOM 1273 N N . VAL A 1 169 ? 14.704 -10.793 7.424 1.00 86.62 169 VAL A N 1
ATOM 1274 C CA . VAL A 1 169 ? 15.950 -10.190 7.933 1.00 86.62 169 VAL A CA 1
ATOM 1275 C C . VAL A 1 169 ? 17.072 -11.223 7.905 1.00 86.62 169 VAL A C 1
ATOM 1277 O O . VAL A 1 169 ? 16.946 -12.285 8.512 1.00 86.62 169 VAL A O 1
ATOM 1280 N N . ALA A 1 170 ? 18.179 -10.899 7.230 1.00 84.69 170 ALA A N 1
ATOM 1281 C CA . ALA A 1 170 ? 19.336 -11.787 7.101 1.00 84.69 170 ALA A CA 1
ATOM 1282 C C . ALA A 1 170 ? 19.981 -12.156 8.452 1.00 84.69 170 ALA A C 1
ATOM 1284 O O . ALA A 1 170 ? 20.381 -13.302 8.645 1.00 84.69 170 ALA A O 1
ATOM 1285 N N . ASP A 1 171 ? 20.043 -11.209 9.395 1.00 87.38 171 ASP A N 1
ATOM 1286 C CA . ASP A 1 171 ? 20.548 -11.439 10.753 1.00 87.38 171 ASP A CA 1
ATOM 1287 C C . ASP A 1 171 ? 19.605 -10.862 11.818 1.00 87.38 171 ASP A C 1
ATOM 1289 O O . ASP A 1 171 ? 19.756 -9.743 12.316 1.00 87.38 171 ASP A O 1
ATOM 1293 N N . LEU A 1 172 ? 18.581 -11.649 12.147 1.00 90.12 172 LEU A N 1
ATOM 1294 C CA . LEU A 1 172 ? 17.587 -11.278 13.148 1.00 90.12 172 LEU A CA 1
ATOM 1295 C C . LEU A 1 172 ? 18.148 -11.312 14.580 1.00 90.12 172 LEU A C 1
ATOM 1297 O O . LEU A 1 172 ? 17.711 -10.538 15.432 1.00 90.12 172 LEU A O 1
ATOM 1301 N N . ASP A 1 173 ? 19.108 -12.196 14.862 1.00 91.56 173 ASP A N 1
ATOM 1302 C CA . ASP A 1 173 ? 19.673 -12.358 16.203 1.00 91.56 173 ASP A CA 1
ATOM 1303 C C . ASP A 1 173 ? 20.484 -11.131 16.627 1.00 91.56 173 ASP A C 1
ATOM 1305 O O . ASP A 1 173 ? 20.267 -10.618 17.733 1.00 91.56 173 ASP A O 1
ATOM 1309 N N . SER A 1 174 ? 21.365 -10.639 15.752 1.00 92.56 174 SER A N 1
ATOM 1310 C CA . SER A 1 174 ? 22.161 -9.436 16.022 1.00 92.56 174 SER A CA 1
ATOM 1311 C C . SER A 1 174 ? 21.282 -8.190 16.122 1.00 92.56 174 SER A C 1
ATOM 1313 O O . SER A 1 174 ? 21.470 -7.365 17.015 1.00 92.56 174 SER A O 1
ATOM 1315 N N . LEU A 1 175 ? 20.254 -8.084 15.269 1.00 92.62 175 LEU A N 1
ATOM 1316 C CA . LEU A 1 175 ? 19.291 -6.981 15.318 1.00 92.62 175 LEU A CA 1
ATOM 1317 C C . LEU A 1 175 ? 18.591 -6.896 16.681 1.00 92.62 175 LEU A C 1
ATOM 1319 O O . LEU A 1 175 ? 18.474 -5.816 17.262 1.00 92.62 175 LEU A O 1
ATOM 1323 N N . LEU A 1 176 ? 18.107 -8.033 17.186 1.00 93.19 176 LEU A N 1
ATOM 1324 C CA . LEU A 1 176 ? 17.411 -8.086 18.467 1.00 93.19 176 LEU A CA 1
ATOM 1325 C C . LEU A 1 176 ? 18.346 -7.781 19.639 1.00 93.19 176 LEU A C 1
ATOM 1327 O O . LEU A 1 176 ? 17.920 -7.118 20.579 1.00 93.19 176 LEU A O 1
ATOM 1331 N N . ASP A 1 177 ? 19.601 -8.228 19.592 1.00 93.62 177 ASP A N 1
ATOM 1332 C CA . ASP A 1 177 ? 20.580 -7.927 20.643 1.00 93.62 177 ASP A CA 1
ATOM 1333 C C . ASP A 1 177 ? 20.837 -6.414 20.762 1.00 93.62 177 ASP A C 1
ATOM 1335 O O . ASP A 1 177 ? 20.696 -5.839 21.842 1.00 93.62 177 ASP A O 1
ATOM 1339 N N . GLU A 1 178 ? 21.073 -5.733 19.634 1.00 91.88 178 GLU A N 1
ATOM 1340 C CA . GLU A 1 178 ? 21.248 -4.274 19.600 1.00 91.88 178 GLU A CA 1
ATOM 1341 C C . GLU A 1 178 ? 20.037 -3.517 20.166 1.00 91.88 178 GLU A C 1
ATOM 1343 O O . GLU A 1 178 ? 20.182 -2.537 20.905 1.00 91.88 178 GLU A O 1
ATOM 1348 N N . VAL A 1 179 ? 18.827 -3.946 19.802 1.00 93.50 179 VAL A N 1
ATOM 1349 C CA . VAL A 1 179 ? 17.585 -3.275 20.200 1.00 93.50 179 VAL A CA 1
ATOM 1350 C C . VAL A 1 179 ? 17.294 -3.475 21.686 1.00 93.50 179 VAL A C 1
ATOM 1352 O O . VAL A 1 179 ? 16.982 -2.502 22.375 1.00 93.50 179 VAL A O 1
ATOM 1355 N N . TYR A 1 180 ? 17.436 -4.698 22.201 1.00 91.38 180 TYR A N 1
ATOM 1356 C CA . TYR A 1 180 ? 17.195 -4.993 23.615 1.00 91.38 180 TYR A CA 1
ATOM 1357 C C . TYR A 1 180 ? 18.267 -4.383 24.525 1.00 91.38 180 TYR A C 1
ATOM 1359 O O . TYR A 1 180 ? 17.932 -3.868 25.593 1.00 91.38 180 TYR A O 1
ATOM 1367 N N . ALA A 1 181 ? 19.529 -4.333 24.083 1.00 92.56 181 ALA A N 1
ATOM 1368 C CA . ALA A 1 181 ? 20.586 -3.616 24.796 1.00 92.56 181 ALA A CA 1
ATOM 1369 C C . ALA A 1 181 ? 20.301 -2.106 24.901 1.00 92.56 181 ALA A C 1
ATOM 1371 O O . ALA A 1 181 ? 20.661 -1.467 25.892 1.00 92.56 181 ALA A O 1
ATOM 1372 N N . LYS A 1 182 ? 19.643 -1.524 23.890 1.00 86.69 182 LYS A N 1
ATOM 1373 C CA . LYS A 1 182 ? 19.269 -0.104 23.872 1.00 86.69 182 LYS A CA 1
ATOM 1374 C C . LYS A 1 182 ? 17.984 0.195 24.651 1.00 86.69 182 LYS A C 1
ATOM 1376 O O . LYS A 1 182 ? 17.882 1.277 25.216 1.00 86.69 182 LYS A O 1
ATOM 1381 N N . ALA A 1 183 ? 17.023 -0.727 24.672 1.00 82.50 183 ALA A N 1
ATOM 1382 C CA . ALA A 1 183 ? 15.745 -0.559 25.367 1.00 82.50 183 ALA A CA 1
ATOM 1383 C C . ALA A 1 183 ? 15.841 -0.772 26.891 1.00 82.50 183 ALA A C 1
ATOM 1385 O O . ALA A 1 183 ? 15.032 -0.223 27.629 1.00 82.50 183 ALA A O 1
ATOM 1386 N N . GLY A 1 184 ? 16.825 -1.546 27.366 1.00 68.38 184 GLY A N 1
ATOM 1387 C CA . GLY A 1 184 ? 17.060 -1.799 28.795 1.00 68.38 184 GLY A CA 1
ATOM 1388 C C . GLY A 1 184 ? 17.950 -0.774 29.515 1.00 68.38 184 GLY A C 1
ATOM 1389 O O . GLY A 1 184 ? 18.418 -1.073 30.614 1.00 68.38 184 GLY A O 1
ATOM 1390 N N . ARG A 1 185 ? 18.239 0.380 28.898 1.00 54.31 185 ARG A N 1
ATOM 1391 C CA . ARG A 1 185 ? 19.104 1.444 29.438 1.00 54.31 185 ARG A CA 1
ATOM 1392 C C . ARG A 1 185 ? 18.336 2.697 29.823 1.00 54.31 185 ARG A C 1
ATOM 1394 O O . ARG A 1 185 ? 17.399 3.062 29.085 1.00 54.31 185 ARG A O 1
#

Mean predicted aligned error: 22.37 Å